Protein AF-A0A6P8HSB7-F1 (afdb_monomer)

Sequence (223 aa):
MDQIILAIIAVIIFIVAWFQLRNPENNQNKERPRGKGKIVKQKATRERQGRNLDLEWQKLQRLGLLELQGGHLLRESRIPRTRDGKITLYHYTTDRGARGIQRDGLIKSSDENTQPQHRKYGSGVYFTSYSPHDLEPDKLALNCFTHRGTVVTSPGIYSRTRYVVEIKFYENEVQKLNILNRDVYIFRGSIHLRHYEGRYRIYKNPKHPYDPRYSFYIDSFGY

Structure (mmCIF, N/CA/C/O backbone):
data_AF-A0A6P8HSB7-F1
#
_entry.id   AF-A0A6P8HSB7-F1
#
loop_
_atom_site.group_PDB
_atom_site.id
_atom_site.type_symbol
_atom_site.label_atom_id
_atom_site.label_alt_id
_atom_site.label_comp_id
_atom_site.label_asym_id
_atom_site.label_entity_id
_atom_site.label_seq_id
_atom_site.pdbx_PDB_ins_code
_atom_site.Cartn_x
_atom_site.Cartn_y
_atom_site.Cartn_z
_atom_site.occupancy
_atom_site.B_iso_or_equiv
_atom_site.auth_seq_id
_atom_site.auth_comp_id
_atom_site.auth_asym_id
_atom_site.auth_atom_id
_atom_site.pdbx_PDB_model_num
ATOM 1 N N . MET A 1 1 ? 45.919 26.622 -6.109 1.00 55.25 1 MET A N 1
ATOM 2 C CA . MET A 1 1 ? 45.675 25.405 -6.916 1.00 55.25 1 MET A CA 1
ATOM 3 C C . MET A 1 1 ? 46.152 24.254 -6.061 1.00 55.25 1 MET A C 1
ATOM 5 O O . MET A 1 1 ? 47.346 24.117 -5.822 1.00 55.25 1 MET A O 1
ATOM 9 N N . ASP A 1 2 ? 45.195 23.598 -5.423 1.00 77.12 2 ASP A N 1
ATOM 10 C CA . ASP A 1 2 ? 45.342 23.245 -4.015 1.00 77.12 2 ASP A CA 1
ATOM 11 C C . ASP A 1 2 ? 45.772 21.795 -3.840 1.00 77.12 2 ASP A C 1
ATOM 13 O O . ASP A 1 2 ? 45.308 20.909 -4.555 1.00 77.12 2 ASP A O 1
ATOM 17 N N . GLN A 1 3 ? 46.626 21.550 -2.845 1.00 84.38 3 GLN A N 1
ATOM 18 C CA . GLN A 1 3 ? 47.123 20.224 -2.443 1.00 84.38 3 GLN A CA 1
ATOM 19 C C . GLN A 1 3 ? 45.996 19.179 -2.282 1.00 84.38 3 GLN A C 1
ATOM 21 O O . GLN A 1 3 ? 46.202 17.984 -2.483 1.00 84.38 3 GLN A O 1
ATOM 26 N N . ILE A 1 4 ? 44.774 19.639 -2.004 1.00 85.06 4 ILE A N 1
ATOM 27 C CA . ILE A 1 4 ? 43.555 18.829 -1.909 1.00 85.06 4 ILE A CA 1
ATOM 28 C C . ILE A 1 4 ? 43.174 18.194 -3.260 1.00 85.06 4 ILE A C 1
ATOM 30 O O . ILE A 1 4 ? 42.791 17.027 -3.303 1.00 85.06 4 ILE A O 1
ATOM 34 N N . ILE A 1 5 ? 43.317 18.915 -4.377 1.00 88.50 5 ILE A N 1
ATOM 35 C CA . ILE A 1 5 ? 42.989 18.402 -5.718 1.00 88.50 5 ILE A CA 1
ATOM 36 C C . ILE A 1 5 ? 43.963 17.283 -6.109 1.00 88.50 5 ILE A C 1
ATOM 38 O O . ILE A 1 5 ? 43.543 16.253 -6.637 1.00 88.50 5 ILE A O 1
ATOM 42 N N . LEU A 1 6 ? 45.250 17.440 -5.785 1.00 89.25 6 LEU A N 1
ATOM 43 C CA . LEU A 1 6 ? 46.269 16.416 -6.038 1.00 89.25 6 LEU A CA 1
ATOM 44 C C . LEU A 1 6 ? 46.015 15.138 -5.224 1.00 89.25 6 LEU A C 1
ATOM 46 O O . LEU A 1 6 ? 46.137 14.039 -5.765 1.00 89.25 6 LEU A O 1
ATOM 50 N N . ALA A 1 7 ? 45.586 15.268 -3.966 1.00 89.31 7 ALA A N 1
ATOM 51 C CA . ALA A 1 7 ? 45.234 14.122 -3.127 1.00 89.31 7 ALA A CA 1
ATOM 52 C C . ALA A 1 7 ? 44.025 13.341 -3.677 1.00 89.31 7 ALA A C 1
ATOM 54 O O . ALA A 1 7 ? 44.045 12.111 -3.714 1.00 89.31 7 ALA A O 1
ATOM 55 N N . ILE A 1 8 ? 42.996 14.040 -4.168 1.00 92.06 8 ILE A N 1
ATOM 56 C CA . ILE A 1 8 ? 41.811 13.404 -4.765 1.00 92.06 8 ILE A CA 1
ATOM 57 C C . ILE A 1 8 ? 42.183 12.645 -6.046 1.00 92.06 8 ILE A C 1
ATOM 59 O O . ILE A 1 8 ? 41.759 11.503 -6.231 1.00 92.06 8 ILE A O 1
ATOM 63 N N . ILE A 1 9 ? 43.011 13.240 -6.910 1.00 93.62 9 ILE A N 1
ATOM 64 C CA . ILE A 1 9 ? 43.470 12.592 -8.148 1.00 93.62 9 ILE A CA 1
ATOM 65 C C . ILE A 1 9 ? 44.270 11.320 -7.830 1.00 93.62 9 ILE A C 1
ATOM 67 O O . ILE A 1 9 ? 44.033 10.282 -8.450 1.00 93.62 9 ILE A O 1
ATOM 71 N N . ALA A 1 10 ? 45.154 11.359 -6.827 1.00 93.19 10 ALA A N 1
ATOM 72 C CA . ALA A 1 10 ? 45.936 10.194 -6.415 1.00 93.19 10 ALA A CA 1
ATOM 73 C C . ALA A 1 10 ? 45.051 9.028 -5.930 1.00 93.19 10 ALA A C 1
ATOM 75 O O . ALA A 1 10 ? 45.286 7.876 -6.301 1.00 93.19 10 ALA A O 1
ATOM 76 N N . VAL A 1 11 ? 43.992 9.318 -5.167 1.00 94.56 11 VAL A N 1
ATOM 77 C CA . VAL A 1 11 ? 43.037 8.301 -4.691 1.00 94.56 11 VAL A CA 1
ATOM 78 C C . VAL A 1 11 ? 42.254 7.680 -5.851 1.00 94.56 11 VAL A C 1
ATOM 80 O O . VAL A 1 11 ? 42.088 6.461 -5.894 1.00 94.56 11 VAL A O 1
ATOM 83 N N . ILE A 1 12 ? 41.815 8.484 -6.825 1.00 94.00 12 ILE A N 1
ATOM 84 C CA . ILE A 1 12 ? 41.091 7.978 -8.002 1.00 94.00 12 ILE A CA 1
ATOM 85 C C . ILE A 1 12 ? 41.987 7.049 -8.832 1.00 94.00 12 ILE A C 1
ATOM 87 O O . ILE A 1 12 ? 41.553 5.958 -9.205 1.00 94.00 12 ILE A O 1
ATOM 91 N N . ILE A 1 13 ? 43.242 7.441 -9.076 1.00 94.31 13 ILE A N 1
ATOM 92 C CA . ILE A 1 13 ? 44.212 6.616 -9.814 1.00 94.31 13 ILE A CA 1
ATOM 93 C C . ILE A 1 13 ? 44.436 5.279 -9.096 1.00 94.31 13 ILE A C 1
ATOM 95 O O . ILE A 1 13 ? 44.415 4.227 -9.739 1.00 94.31 13 ILE A O 1
ATOM 99 N N . PHE A 1 14 ? 44.580 5.300 -7.768 1.00 94.50 14 PHE A N 1
ATOM 100 C CA . PHE A 1 14 ? 44.761 4.086 -6.974 1.00 94.50 14 PHE A CA 1
ATOM 101 C C . PHE A 1 14 ? 43.551 3.142 -7.061 1.00 94.50 14 PHE A C 1
ATOM 103 O O . PHE A 1 14 ? 43.727 1.942 -7.265 1.00 94.50 14 PHE A O 1
ATOM 110 N N . ILE A 1 15 ? 42.323 3.668 -6.978 1.00 90.50 15 ILE A N 1
ATOM 111 C CA . ILE A 1 15 ? 41.092 2.868 -7.096 1.00 90.50 15 ILE A CA 1
ATOM 112 C C . ILE A 1 15 ? 40.994 2.212 -8.479 1.00 90.50 15 ILE A C 1
ATOM 114 O O . ILE A 1 15 ? 40.669 1.027 -8.571 1.00 90.50 15 ILE A O 1
ATOM 118 N N . VAL A 1 16 ? 41.301 2.949 -9.551 1.00 88.81 16 VAL A N 1
ATOM 119 C CA . VAL A 1 16 ? 41.265 2.416 -10.923 1.00 88.81 16 VAL A CA 1
ATOM 120 C C . VAL A 1 16 ? 42.314 1.318 -11.111 1.00 88.81 16 VAL A C 1
ATOM 122 O O . VAL A 1 16 ? 41.986 0.247 -11.625 1.00 88.81 16 VAL A O 1
ATOM 125 N N . ALA A 1 17 ? 43.548 1.539 -10.650 1.00 86.69 17 ALA A N 1
ATOM 126 C CA . ALA A 1 17 ? 44.617 0.543 -10.731 1.00 86.69 17 ALA A CA 1
ATOM 127 C C . ALA A 1 17 ? 44.285 -0.723 -9.923 1.00 86.69 17 ALA A C 1
ATOM 129 O O . ALA A 1 17 ? 44.442 -1.843 -10.413 1.00 86.69 17 ALA A O 1
ATOM 130 N N . TRP A 1 18 ? 43.752 -0.557 -8.710 1.00 89.62 18 TRP A N 1
ATOM 131 C CA . TRP A 1 18 ? 43.318 -1.669 -7.866 1.00 89.62 18 TRP A CA 1
ATOM 132 C C . TRP A 1 18 ? 42.184 -2.478 -8.510 1.00 89.62 18 TRP A C 1
ATOM 134 O O . TRP A 1 18 ? 42.198 -3.709 -8.466 1.00 89.62 18 TRP A O 1
ATOM 144 N N . PHE A 1 19 ? 41.233 -1.810 -9.171 1.00 82.50 19 PHE A N 1
ATOM 145 C CA . PHE A 1 19 ? 40.135 -2.478 -9.871 1.00 82.50 19 PHE A CA 1
ATOM 146 C C . PHE A 1 19 ? 40.617 -3.287 -11.086 1.00 82.50 19 PHE A C 1
ATOM 148 O O . PHE A 1 19 ? 40.107 -4.380 -11.336 1.00 82.50 19 PHE A O 1
ATOM 155 N N . GLN A 1 20 ? 41.624 -2.792 -11.815 1.00 78.31 20 GLN A N 1
ATOM 156 C CA . GLN A 1 20 ? 42.225 -3.514 -12.942 1.00 78.31 20 GLN A CA 1
ATOM 157 C C . GLN A 1 20 ? 43.027 -4.743 -12.493 1.00 78.31 20 GLN A C 1
ATOM 159 O O . GLN A 1 20 ? 42.962 -5.783 -13.144 1.00 78.31 20 GLN A O 1
ATOM 164 N N . LEU A 1 21 ? 43.718 -4.667 -11.351 1.00 80.44 21 LEU A N 1
ATOM 165 C CA . LEU A 1 21 ? 44.463 -5.799 -10.786 1.00 80.44 21 LEU A CA 1
ATOM 166 C C . LEU A 1 21 ? 43.555 -6.925 -10.268 1.00 80.44 21 LEU A C 1
ATOM 168 O O . LEU A 1 21 ? 43.964 -8.084 -10.255 1.00 80.44 21 LEU A O 1
ATOM 172 N N . ARG A 1 22 ? 42.320 -6.613 -9.853 1.00 80.62 22 ARG A N 1
ATOM 173 C CA . ARG A 1 22 ? 41.392 -7.595 -9.263 1.00 80.62 22 ARG A CA 1
ATOM 174 C C . ARG A 1 22 ? 40.551 -8.386 -10.270 1.00 80.62 22 ARG A C 1
ATOM 176 O O . ARG A 1 22 ? 39.902 -9.339 -9.858 1.00 80.62 22 ARG A O 1
ATOM 183 N N . ASN A 1 23 ? 40.562 -8.020 -11.555 1.00 68.88 23 ASN A N 1
ATOM 184 C CA . ASN A 1 23 ? 39.792 -8.690 -12.614 1.00 68.88 23 ASN A CA 1
ATOM 185 C C . ASN A 1 23 ? 40.682 -9.106 -13.809 1.00 68.88 23 ASN A C 1
ATOM 187 O O . ASN A 1 23 ? 40.512 -8.582 -14.913 1.00 68.88 23 ASN A O 1
ATOM 191 N N . PRO A 1 24 ? 41.621 -10.058 -13.636 1.00 58.78 24 PRO A N 1
ATOM 192 C CA . PRO A 1 24 ? 42.507 -10.503 -14.718 1.00 58.78 24 PRO A CA 1
ATOM 193 C C . PRO A 1 24 ? 41.792 -11.299 -15.829 1.00 58.78 24 PRO A C 1
ATOM 195 O O . PRO A 1 24 ? 42.361 -11.507 -16.899 1.00 58.78 24 PRO A O 1
ATOM 198 N N . GLU A 1 25 ? 40.541 -11.721 -15.621 1.00 55.25 25 GLU A N 1
ATOM 199 C CA . GLU A 1 25 ? 39.824 -12.604 -16.555 1.00 55.25 25 GLU A CA 1
ATOM 200 C C . GLU A 1 25 ? 39.325 -11.920 -17.838 1.00 55.25 25 GLU A C 1
ATOM 202 O O . GLU A 1 25 ? 38.900 -12.598 -18.771 1.00 55.25 25 GLU A O 1
ATOM 207 N N . ASN A 1 26 ? 39.420 -10.591 -17.954 1.00 53.28 26 ASN A N 1
ATOM 208 C CA . ASN A 1 26 ? 38.857 -9.873 -19.103 1.00 53.28 26 ASN A CA 1
ATOM 209 C C . ASN A 1 26 ? 39.812 -9.707 -20.302 1.00 53.28 26 ASN A C 1
ATOM 211 O O . ASN A 1 26 ? 39.476 -8.991 -21.242 1.00 53.28 26 ASN A O 1
ATOM 215 N N . ASN A 1 27 ? 40.990 -10.349 -20.293 1.00 53.56 27 ASN A N 1
ATOM 216 C CA . ASN A 1 27 ? 42.010 -10.145 -21.335 1.00 53.56 27 ASN A CA 1
ATOM 217 C C . ASN A 1 27 ? 42.493 -11.415 -22.060 1.00 53.56 27 ASN A C 1
ATOM 219 O O . ASN A 1 27 ? 43.521 -11.394 -22.736 1.00 53.56 27 ASN A O 1
ATOM 223 N N . GLN A 1 28 ? 41.739 -12.515 -21.989 1.00 50.81 28 GLN A N 1
ATOM 224 C CA . GLN A 1 28 ? 41.984 -13.702 -22.816 1.00 50.81 28 GLN A CA 1
ATOM 225 C C . GLN A 1 28 ? 40.763 -14.057 -23.663 1.00 50.81 28 GLN A C 1
ATOM 227 O O . GLN A 1 28 ? 40.015 -14.979 -23.363 1.00 50.81 28 GLN A O 1
ATOM 232 N N . ASN A 1 29 ? 40.578 -13.347 -24.775 1.00 46.31 29 ASN A N 1
ATOM 233 C CA . ASN A 1 29 ? 39.790 -13.893 -25.877 1.00 46.31 29 ASN A CA 1
ATOM 234 C C . ASN A 1 29 ? 40.375 -13.470 -27.230 1.00 46.31 29 ASN A C 1
ATOM 236 O O . ASN A 1 29 ? 39.809 -12.669 -27.971 1.00 46.31 29 ASN A O 1
ATOM 240 N N . LYS A 1 30 ? 41.555 -14.023 -27.537 1.00 50.34 30 LYS A N 1
ATOM 241 C CA . LYS A 1 30 ? 42.063 -14.126 -28.906 1.00 50.34 30 LYS A CA 1
ATOM 242 C C . LYS A 1 30 ? 41.703 -15.501 -29.475 1.00 50.34 30 LYS A C 1
ATOM 244 O O . LYS A 1 30 ? 42.165 -16.529 -28.999 1.00 50.34 30 LYS A O 1
ATOM 249 N N . GLU A 1 31 ? 40.862 -15.441 -30.502 1.00 51.78 31 GLU A N 1
ATOM 250 C CA . GLU A 1 31 ? 40.889 -16.249 -31.725 1.00 51.78 31 GLU A CA 1
ATOM 251 C C . GLU A 1 31 ? 40.869 -17.786 -31.612 1.00 51.78 31 GLU A C 1
ATOM 253 O O . GLU A 1 31 ? 41.886 -18.461 -31.476 1.00 51.78 31 GLU A O 1
ATOM 258 N N . ARG A 1 32 ? 39.690 -18.361 -31.892 1.00 40.88 32 ARG A N 1
ATOM 259 C CA . ARG A 1 32 ? 39.578 -19.636 -32.618 1.00 40.88 32 ARG A CA 1
ATOM 260 C C . ARG A 1 32 ? 38.546 -19.506 -33.743 1.00 40.88 32 ARG A C 1
ATOM 262 O O . ARG A 1 32 ? 37.399 -19.153 -33.465 1.00 40.88 32 ARG A O 1
ATOM 269 N N . PRO A 1 33 ? 38.887 -19.829 -35.002 1.00 59.91 33 PRO A N 1
ATOM 270 C CA . PRO A 1 33 ? 37.904 -19.968 -36.062 1.00 59.91 33 PRO A CA 1
ATOM 271 C C . PRO A 1 33 ? 37.378 -21.408 -36.060 1.00 59.91 33 PRO A C 1
ATOM 273 O O . PRO A 1 33 ? 38.174 -22.340 -36.131 1.00 59.91 33 PRO A O 1
ATOM 276 N N . ARG A 1 34 ? 36.054 -21.612 -35.992 1.00 46.25 34 ARG A N 1
ATOM 277 C CA . ARG A 1 34 ? 35.363 -22.825 -36.488 1.00 46.25 34 ARG A CA 1
ATOM 278 C C . ARG A 1 34 ? 33.837 -22.649 -36.433 1.00 46.25 34 ARG A C 1
ATOM 280 O O . ARG A 1 34 ? 33.286 -22.326 -35.389 1.00 46.25 34 ARG A O 1
ATOM 287 N N . GLY A 1 35 ? 33.164 -22.901 -37.562 1.00 45.03 35 GLY A N 1
ATOM 288 C CA . GLY A 1 35 ? 31.738 -23.265 -37.597 1.00 45.03 35 GLY A CA 1
ATOM 289 C C . GLY A 1 35 ? 30.709 -22.163 -37.889 1.00 45.03 35 GLY A C 1
ATOM 290 O O . GLY A 1 35 ? 29.691 -22.080 -37.206 1.00 45.03 35 GLY A O 1
ATOM 291 N N . LYS A 1 36 ? 30.918 -21.324 -38.913 1.00 52.53 36 LYS A N 1
ATOM 292 C CA . LYS A 1 36 ? 29.878 -20.408 -39.424 1.00 52.53 36 LYS A CA 1
ATOM 293 C C . LYS A 1 36 ? 2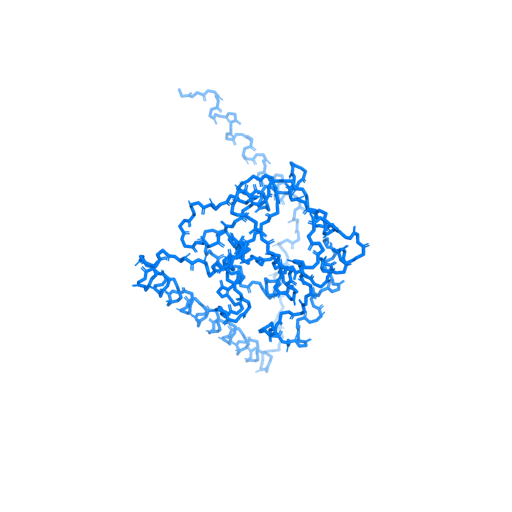8.836 -21.192 -40.233 1.00 52.53 36 LYS A C 1
ATOM 295 O O . LYS A 1 36 ? 29.186 -21.867 -41.191 1.00 52.53 36 LYS A O 1
ATOM 300 N N . GLY A 1 37 ? 27.554 -21.061 -39.887 1.00 52.47 37 GLY A N 1
ATOM 301 C CA . GLY A 1 37 ? 26.480 -21.475 -40.794 1.00 52.47 37 GLY A CA 1
ATOM 302 C C . GLY A 1 37 ? 25.064 -21.350 -40.241 1.00 52.47 37 GLY A C 1
ATOM 303 O O . GLY A 1 37 ? 24.242 -20.657 -40.833 1.00 52.47 37 GLY A O 1
ATOM 304 N N . LYS A 1 38 ? 24.754 -21.994 -39.106 1.00 48.47 38 LYS A N 1
ATOM 305 C CA . LYS A 1 38 ? 23.344 -22.160 -38.680 1.00 48.47 38 LYS A CA 1
ATOM 306 C C . LYS A 1 38 ? 22.967 -21.548 -37.323 1.00 48.47 38 LYS A C 1
ATOM 308 O O . LYS A 1 38 ? 21.831 -21.116 -37.169 1.00 48.47 38 LYS A O 1
ATOM 313 N N . ILE A 1 39 ? 23.901 -21.388 -36.382 1.00 50.00 39 ILE A N 1
ATOM 314 C CA . ILE A 1 39 ? 23.593 -20.886 -35.021 1.00 50.00 39 ILE A CA 1
ATOM 315 C C . ILE A 1 39 ? 23.512 -19.343 -34.961 1.00 50.00 39 ILE A C 1
ATOM 317 O O . ILE A 1 39 ? 22.752 -18.777 -34.176 1.00 50.00 39 ILE A O 1
ATOM 321 N N . VAL A 1 40 ? 24.219 -18.639 -35.852 1.00 51.50 40 VAL A N 1
ATOM 322 C CA . VAL A 1 40 ? 24.259 -17.162 -35.873 1.00 51.50 40 VAL A CA 1
ATOM 323 C C . VAL A 1 40 ? 22.914 -16.550 -36.288 1.00 51.50 40 VAL A C 1
ATOM 325 O O . VAL A 1 40 ? 22.535 -15.503 -35.765 1.00 51.50 40 VAL A O 1
ATOM 328 N N . LYS A 1 41 ? 22.142 -17.219 -37.160 1.00 48.41 41 LYS A N 1
ATOM 329 C CA . LYS A 1 41 ? 20.822 -16.717 -37.573 1.00 48.41 41 LYS A CA 1
ATOM 330 C C . LYS A 1 41 ? 19.819 -16.739 -36.415 1.00 48.41 41 LYS A C 1
ATOM 332 O O . LYS A 1 41 ? 19.176 -15.726 -36.185 1.00 48.41 41 LYS A O 1
ATOM 337 N N . GLN A 1 42 ? 19.744 -17.814 -35.624 1.00 51.69 42 GLN A N 1
ATOM 338 C CA . GLN A 1 42 ? 18.795 -17.886 -34.499 1.00 51.69 42 GLN A CA 1
ATOM 339 C C . GLN A 1 42 ? 19.108 -16.890 -33.372 1.00 51.69 42 GLN A C 1
ATOM 341 O O . GLN A 1 42 ? 18.184 -16.309 -32.800 1.00 51.69 42 GLN A O 1
ATOM 346 N N . LYS A 1 43 ? 20.393 -16.646 -33.072 1.00 49.66 43 LYS A N 1
ATOM 347 C CA . LYS A 1 43 ? 20.786 -15.667 -32.045 1.00 49.66 43 LYS A CA 1
ATOM 348 C C . LYS A 1 43 ? 20.474 -14.229 -32.481 1.00 49.66 43 LYS A C 1
ATOM 350 O O . LYS A 1 43 ? 19.887 -13.477 -31.709 1.00 49.66 43 LYS A O 1
ATOM 355 N N . ALA A 1 44 ? 20.740 -13.889 -33.745 1.00 52.28 44 ALA A N 1
ATOM 356 C CA . ALA A 1 44 ? 20.405 -12.579 -34.306 1.00 52.28 44 ALA A CA 1
ATOM 357 C C . ALA A 1 44 ? 18.885 -12.327 -34.376 1.00 52.28 44 ALA A C 1
ATOM 359 O O . ALA A 1 44 ? 18.438 -11.204 -34.142 1.00 52.28 44 ALA A O 1
ATOM 360 N N . THR A 1 45 ? 18.072 -13.356 -34.655 1.00 50.78 45 THR A N 1
ATOM 361 C CA . THR A 1 45 ? 16.604 -13.231 -34.658 1.00 50.78 45 THR A CA 1
ATOM 362 C C . THR A 1 45 ? 16.045 -13.027 -33.247 1.00 50.78 45 THR A C 1
ATOM 364 O O . THR A 1 45 ? 15.189 -12.162 -33.066 1.00 50.78 45 THR A O 1
ATOM 367 N N . ARG A 1 46 ? 16.573 -13.732 -32.232 1.00 48.34 46 ARG A N 1
ATOM 368 C CA . ARG A 1 46 ? 16.184 -13.530 -30.822 1.00 48.34 46 ARG A CA 1
ATOM 369 C C . ARG A 1 46 ? 16.580 -12.148 -30.294 1.00 48.34 46 ARG A C 1
ATOM 371 O O . ARG A 1 46 ? 15.770 -11.497 -29.644 1.00 48.34 46 ARG A O 1
ATOM 378 N N . GLU A 1 47 ? 17.774 -11.657 -30.627 1.00 49.31 47 GLU A N 1
ATOM 379 C CA . GLU A 1 47 ? 18.213 -10.301 -30.255 1.00 49.31 47 GLU A CA 1
ATOM 380 C C . GLU A 1 47 ? 17.445 -9.194 -30.997 1.00 49.31 47 GLU A C 1
ATOM 382 O O . GLU A 1 47 ? 17.289 -8.091 -30.470 1.00 49.31 47 GLU A O 1
ATOM 387 N N . ARG A 1 48 ? 16.953 -9.450 -32.218 1.00 49.91 48 ARG A N 1
ATOM 388 C CA . ARG A 1 48 ? 16.035 -8.530 -32.914 1.00 49.91 48 ARG A CA 1
ATOM 389 C C . ARG A 1 48 ? 14.645 -8.525 -32.282 1.00 49.91 48 ARG A C 1
ATOM 391 O O . ARG A 1 48 ? 14.077 -7.451 -32.133 1.00 49.91 48 ARG A O 1
ATOM 398 N N . GLN A 1 49 ? 14.117 -9.686 -31.887 1.00 46.22 49 GLN A N 1
ATOM 399 C CA . GLN A 1 49 ? 12.828 -9.778 -31.191 1.00 46.22 49 GLN A CA 1
ATOM 400 C C . GLN A 1 49 ? 12.864 -9.104 -29.814 1.00 46.22 49 GLN A C 1
ATOM 402 O O . GLN A 1 49 ? 11.948 -8.351 -29.502 1.00 46.22 49 GLN A O 1
ATOM 407 N N . GLY A 1 50 ? 13.934 -9.292 -29.031 1.00 47.75 50 GLY A N 1
ATOM 408 C CA . GLY A 1 50 ? 14.106 -8.607 -27.743 1.00 47.75 50 GLY A CA 1
ATOM 409 C C . GLY A 1 50 ? 14.161 -7.083 -27.884 1.00 47.75 50 GLY A C 1
ATOM 410 O O . GLY A 1 50 ? 13.427 -6.375 -27.205 1.00 47.75 50 GLY A O 1
ATOM 411 N N . ARG A 1 51 ? 14.943 -6.574 -28.849 1.00 51.62 51 ARG A N 1
ATOM 412 C CA . ARG A 1 51 ? 15.032 -5.126 -29.118 1.00 51.62 51 ARG A CA 1
ATOM 413 C C . ARG A 1 51 ? 13.720 -4.509 -29.607 1.00 51.62 51 ARG A C 1
ATOM 415 O O . ARG A 1 51 ? 13.457 -3.348 -29.319 1.00 51.62 51 ARG A O 1
ATOM 422 N N . ASN A 1 52 ? 12.911 -5.265 -30.350 1.00 49.38 52 ASN A N 1
ATOM 423 C CA . ASN A 1 52 ? 11.620 -4.781 -30.842 1.00 49.38 52 ASN A CA 1
ATOM 424 C C . ASN A 1 52 ? 10.573 -4.715 -29.715 1.00 49.38 52 ASN A C 1
ATOM 426 O O . ASN A 1 52 ? 9.832 -3.742 -29.624 1.00 49.38 52 ASN A O 1
ATOM 430 N N . LEU A 1 53 ? 10.583 -5.693 -28.801 1.00 49.62 53 LEU A N 1
ATOM 431 C CA . LEU A 1 53 ? 9.758 -5.655 -27.590 1.00 49.62 53 LEU A CA 1
ATOM 432 C C . LEU A 1 53 ? 10.132 -4.463 -26.700 1.00 49.62 53 LEU A C 1
ATOM 434 O O . LEU A 1 53 ? 9.243 -3.745 -26.258 1.00 49.62 53 LEU A O 1
ATOM 438 N N . ASP A 1 54 ? 11.422 -4.191 -26.493 1.00 48.62 54 ASP A N 1
ATOM 439 C CA . ASP A 1 54 ? 11.862 -3.038 -25.693 1.00 48.62 54 ASP A CA 1
ATOM 440 C C . ASP A 1 54 ? 11.416 -1.689 -26.288 1.00 48.62 54 ASP A C 1
ATOM 442 O O . ASP A 1 54 ? 11.034 -0.784 -25.546 1.00 48.62 54 ASP A O 1
ATOM 446 N N . LEU A 1 55 ? 11.420 -1.550 -27.619 1.00 56.00 55 LEU A N 1
ATOM 447 C CA . LEU A 1 55 ? 10.942 -0.347 -28.313 1.00 56.00 55 LEU A CA 1
ATOM 448 C C . LEU A 1 55 ? 9.421 -0.168 -28.198 1.00 56.00 55 LEU A C 1
ATOM 450 O O . LEU A 1 55 ? 8.959 0.946 -27.946 1.00 56.00 55 LEU A O 1
ATOM 454 N N . GLU A 1 56 ? 8.646 -1.246 -28.340 1.00 52.81 56 GLU A N 1
ATOM 455 C CA . GLU A 1 56 ? 7.198 -1.252 -28.082 1.00 52.81 56 GLU A CA 1
ATOM 456 C C . GLU A 1 56 ? 6.896 -0.848 -26.633 1.00 52.81 56 GLU A C 1
ATOM 458 O O . GLU A 1 56 ? 6.074 0.038 -26.395 1.00 52.81 56 GLU A O 1
ATOM 463 N N . TRP A 1 57 ? 7.630 -1.402 -25.664 1.00 47.81 57 TRP A N 1
ATOM 464 C CA . TRP A 1 57 ? 7.485 -1.050 -24.251 1.00 47.81 57 TRP A CA 1
ATOM 465 C C . TRP A 1 57 ? 7.828 0.413 -23.977 1.00 47.81 57 TRP A C 1
ATOM 467 O O . TRP A 1 57 ? 7.069 1.092 -23.293 1.00 47.81 57 TRP A O 1
ATOM 477 N N . GLN A 1 58 ? 8.913 0.948 -24.542 1.00 56.84 58 GLN A N 1
ATOM 478 C CA . GLN A 1 58 ? 9.241 2.374 -24.416 1.00 56.84 58 GLN A CA 1
ATOM 479 C C . GLN A 1 58 ? 8.171 3.276 -25.050 1.00 56.84 58 GLN A C 1
ATOM 481 O O . GLN A 1 58 ? 7.873 4.352 -24.528 1.00 56.84 58 GLN A O 1
ATOM 486 N N . LYS A 1 59 ? 7.555 2.842 -26.154 1.00 61.69 59 LYS A N 1
ATOM 487 C CA . LYS A 1 59 ? 6.472 3.578 -26.816 1.00 61.69 59 LYS A CA 1
ATOM 488 C C . LYS A 1 59 ? 5.190 3.567 -25.977 1.00 61.69 59 LYS A C 1
ATOM 490 O O . LYS A 1 59 ? 4.594 4.626 -25.793 1.00 61.69 59 LYS A O 1
ATOM 495 N N . LEU A 1 60 ? 4.822 2.421 -25.399 1.00 51.97 60 LEU A N 1
ATOM 496 C CA . LEU A 1 60 ? 3.709 2.293 -24.450 1.00 51.97 60 LEU A CA 1
ATOM 497 C C . LEU A 1 60 ? 3.946 3.107 -23.172 1.00 51.97 60 LEU A C 1
ATOM 499 O O . LEU A 1 60 ? 3.020 3.735 -22.673 1.00 51.97 60 LEU A O 1
ATOM 503 N N . GLN A 1 61 ? 5.189 3.192 -22.688 1.00 55.84 61 GLN A N 1
ATOM 504 C CA . GLN A 1 61 ? 5.558 4.068 -21.572 1.00 55.84 61 GLN A CA 1
ATOM 505 C C . GLN A 1 61 ? 5.363 5.541 -21.910 1.00 55.84 61 GLN A C 1
ATOM 507 O O . GLN A 1 61 ? 4.820 6.285 -21.102 1.00 55.84 61 GLN A O 1
ATOM 512 N N . ARG A 1 62 ? 5.780 5.970 -23.106 1.00 54.41 62 ARG A N 1
ATOM 513 C CA . ARG A 1 62 ? 5.620 7.359 -23.554 1.00 54.41 62 ARG A CA 1
ATOM 514 C C . ARG A 1 62 ? 4.147 7.721 -23.740 1.00 54.41 62 ARG A C 1
ATOM 516 O O . ARG A 1 62 ? 3.744 8.811 -23.353 1.00 54.41 62 ARG A O 1
ATOM 523 N N . LEU A 1 63 ? 3.352 6.795 -24.276 1.00 53.50 63 LEU A N 1
ATOM 524 C CA . LEU A 1 63 ? 1.906 6.953 -24.430 1.00 53.50 63 LEU A CA 1
ATOM 525 C C . LEU A 1 63 ? 1.187 6.950 -23.075 1.00 53.50 63 LEU A C 1
ATOM 527 O O . LEU A 1 63 ? 0.378 7.836 -22.835 1.00 53.50 63 LEU A O 1
ATOM 531 N N . GLY A 1 64 ? 1.537 6.045 -22.158 1.00 54.16 64 GLY A N 1
ATOM 532 C CA . GLY A 1 64 ? 0.987 6.013 -20.801 1.00 54.16 64 GLY A CA 1
ATOM 533 C C . GLY A 1 64 ? 1.380 7.236 -19.966 1.00 54.16 64 GLY A C 1
ATOM 534 O O . GLY A 1 64 ? 0.563 7.742 -19.203 1.00 54.16 64 GLY A O 1
ATOM 535 N N . LEU A 1 65 ? 2.597 7.763 -20.142 1.00 46.47 65 LEU A N 1
ATOM 536 C CA . LEU A 1 65 ? 3.054 9.001 -19.503 1.00 46.47 65 LEU A CA 1
ATOM 537 C C . LEU A 1 65 ? 2.282 10.222 -20.028 1.00 46.47 65 LEU A C 1
ATOM 539 O O . LEU A 1 65 ? 1.897 11.076 -19.236 1.00 46.47 65 LEU A O 1
ATOM 543 N N . LEU A 1 66 ? 2.015 10.279 -21.337 1.00 47.97 66 LEU A N 1
ATOM 544 C CA . LEU A 1 66 ? 1.214 11.337 -21.963 1.00 47.97 66 LEU A CA 1
ATOM 545 C C . LEU A 1 66 ? -0.277 11.228 -21.613 1.00 47.97 66 LEU A C 1
ATOM 547 O O . LEU A 1 66 ? -0.922 12.248 -21.404 1.00 47.97 66 LEU A O 1
ATOM 551 N N . GLU A 1 67 ? -0.820 10.018 -21.487 1.00 48.38 67 GLU A N 1
ATOM 552 C CA . GLU A 1 67 ? -2.210 9.783 -21.075 1.00 48.38 67 GLU A CA 1
ATOM 553 C C . GLU A 1 67 ? -2.428 10.161 -19.597 1.00 48.38 67 GLU A C 1
ATOM 555 O O . GLU A 1 67 ? -3.415 10.815 -19.257 1.00 48.38 67 GLU A O 1
ATOM 560 N N . LEU A 1 68 ? -1.455 9.856 -18.727 1.00 49.62 68 LEU A N 1
ATOM 561 C CA . LEU A 1 68 ? -1.440 10.308 -17.330 1.00 49.62 68 LEU A CA 1
ATOM 562 C C . LEU A 1 68 ? -1.277 11.832 -17.202 1.00 49.62 68 LEU A C 1
ATOM 564 O O . LEU A 1 68 ? -1.849 12.426 -16.290 1.00 49.62 68 LEU A O 1
ATOM 568 N N . GLN A 1 69 ? -0.522 12.471 -18.102 1.00 45.25 69 GLN A N 1
ATOM 569 C CA . GLN A 1 69 ? -0.305 13.923 -18.095 1.00 45.25 69 GLN A CA 1
ATOM 570 C C . GLN A 1 69 ? -1.441 14.720 -18.759 1.00 45.25 69 GLN A C 1
ATOM 572 O O . GLN A 1 69 ? -1.692 15.851 -18.353 1.00 45.25 69 GLN A O 1
ATOM 577 N N . GLY A 1 70 ? -2.129 14.156 -19.757 1.00 39.72 70 GLY A N 1
ATOM 578 C CA . GLY A 1 70 ? -3.121 14.865 -20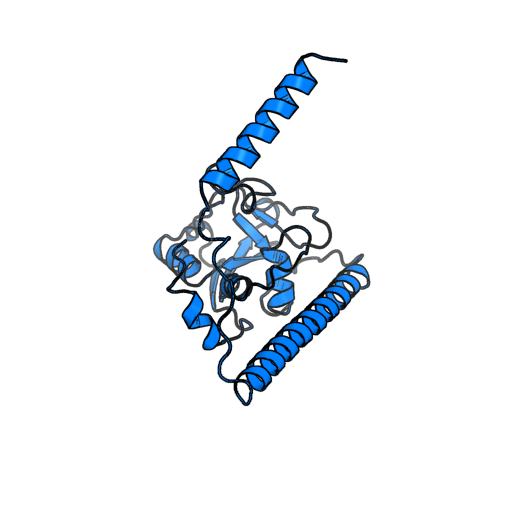.573 1.00 39.72 70 GLY A CA 1
ATOM 579 C C . GLY A 1 70 ? -4.579 14.694 -20.138 1.00 39.72 7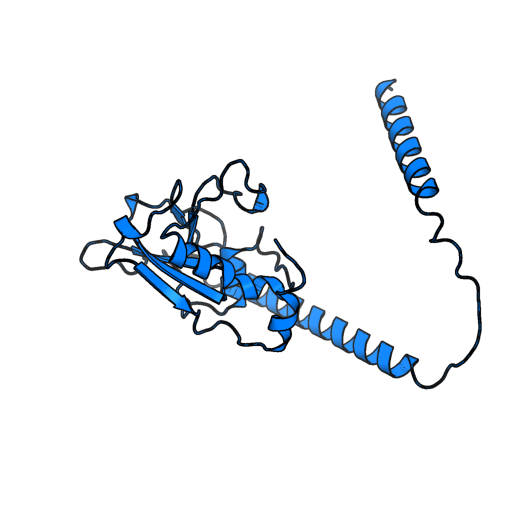0 GLY A C 1
ATOM 580 O O . GLY A 1 70 ? -5.394 15.558 -20.444 1.00 39.72 70 GLY A O 1
ATOM 581 N N . GLY A 1 71 ? -4.925 13.616 -19.421 1.00 42.69 71 GLY A N 1
ATOM 582 C CA . GLY A 1 71 ? -6.322 13.298 -19.078 1.00 42.69 71 GLY A CA 1
ATOM 583 C C . GLY A 1 71 ? -6.701 13.408 -17.597 1.00 42.69 71 GLY A C 1
ATOM 584 O O . GLY A 1 71 ? -7.878 13.299 -17.266 1.00 42.69 71 GLY A O 1
ATOM 585 N N . HIS A 1 72 ? -5.734 13.600 -16.694 1.00 43.12 72 HIS A N 1
ATOM 586 C CA . HIS A 1 72 ? -5.950 13.467 -15.244 1.00 43.12 72 HIS A CA 1
ATOM 587 C C . HIS A 1 72 ? -5.473 14.686 -14.430 1.00 43.12 72 HIS A C 1
ATOM 589 O O . HIS A 1 72 ? -5.211 14.597 -13.228 1.00 43.12 72 HIS A O 1
ATOM 595 N N . LEU A 1 73 ? -5.380 15.852 -15.066 1.00 42.69 73 LEU A N 1
ATOM 596 C CA . LEU A 1 73 ? -5.354 17.127 -14.356 1.00 42.69 73 LEU A CA 1
ATOM 597 C C . LEU A 1 73 ? -6.814 17.528 -14.089 1.00 42.69 73 LEU A C 1
ATOM 599 O O . LEU A 1 73 ? -7.564 17.764 -15.027 1.00 42.69 73 LEU A O 1
ATOM 603 N N . LEU A 1 74 ? -7.194 17.604 -12.806 1.00 42.38 74 LEU A N 1
ATOM 604 C CA . LEU A 1 74 ? -8.476 18.111 -12.267 1.00 42.38 74 LEU A CA 1
ATOM 605 C C . LEU A 1 74 ? -9.654 17.140 -12.076 1.00 42.38 74 LEU A C 1
ATOM 607 O O . LEU A 1 74 ? -10.779 17.592 -11.871 1.00 42.38 74 LEU A O 1
ATOM 611 N N . ARG A 1 75 ? -9.438 15.824 -11.984 1.00 44.62 75 ARG A N 1
ATOM 612 C CA . ARG A 1 75 ? -10.324 15.046 -11.104 1.00 44.62 75 ARG A CA 1
ATOM 613 C C . ARG A 1 75 ? -9.725 15.131 -9.711 1.00 44.62 75 ARG A C 1
ATOM 615 O O . ARG A 1 75 ? -8.813 14.377 -9.385 1.00 44.62 75 ARG A O 1
ATOM 622 N N . GLU A 1 76 ? -10.224 16.059 -8.894 1.00 48.78 76 GLU A N 1
ATOM 623 C CA . GLU A 1 76 ? -10.303 15.801 -7.457 1.00 48.78 76 GLU A CA 1
ATOM 624 C C . GLU A 1 76 ? -10.981 14.435 -7.334 1.00 48.78 76 GLU A C 1
ATOM 626 O O . GLU A 1 76 ? -12.199 14.313 -7.487 1.00 48.78 76 GLU A O 1
ATOM 631 N N . SER A 1 77 ? -10.187 13.374 -7.212 1.00 49.72 77 SER A N 1
ATOM 632 C CA . SER A 1 77 ? -10.688 12.024 -7.047 1.00 49.72 77 SER A CA 1
ATOM 633 C C . SER A 1 77 ? -11.320 11.978 -5.666 1.00 49.72 77 SER A C 1
ATOM 635 O O . SER A 1 77 ? -10.694 11.610 -4.675 1.00 49.72 77 SER A O 1
ATOM 637 N N . ARG A 1 78 ? -12.582 12.413 -5.571 1.00 63.78 78 ARG A N 1
ATOM 638 C CA . ARG A 1 78 ? -13.414 12.123 -4.411 1.00 63.78 78 ARG A CA 1
ATOM 639 C C . ARG A 1 78 ? -13.531 10.614 -4.373 1.00 63.78 78 ARG A C 1
ATOM 641 O O . ARG A 1 78 ? -14.348 10.032 -5.085 1.00 63.78 78 ARG A O 1
ATOM 648 N N . ILE A 1 79 ? -12.666 9.991 -3.580 1.00 76.38 79 ILE A N 1
ATOM 649 C CA . ILE A 1 79 ? -12.797 8.589 -3.225 1.00 76.38 79 ILE A CA 1
ATOM 650 C C . ILE A 1 79 ? -14.237 8.423 -2.746 1.00 76.38 79 ILE A C 1
ATOM 652 O O . ILE A 1 79 ? -14.660 9.194 -1.874 1.00 76.38 79 ILE A O 1
ATOM 656 N N . PRO A 1 80 ? -15.004 7.480 -3.315 1.00 77.38 80 PRO A N 1
ATOM 657 C CA . PRO A 1 80 ? -16.358 7.230 -2.865 1.00 77.38 80 PRO A CA 1
ATOM 658 C C . PRO A 1 80 ? -16.346 6.999 -1.355 1.00 77.38 80 PRO A C 1
ATOM 660 O O . PRO A 1 80 ? -15.709 6.067 -0.858 1.00 77.38 80 PRO A O 1
ATOM 663 N N . ARG A 1 81 ? -17.015 7.891 -0.625 1.00 83.75 81 ARG A N 1
ATOM 664 C CA . ARG A 1 81 ? -17.176 7.762 0.818 1.00 83.75 81 ARG A CA 1
ATOM 665 C C . ARG A 1 81 ? -18.323 6.807 1.085 1.00 83.75 81 ARG A C 1
ATOM 667 O O . ARG A 1 81 ? -19.371 6.868 0.440 1.00 83.75 81 ARG A O 1
ATOM 674 N N . THR A 1 82 ? -18.132 5.928 2.052 1.00 86.00 82 THR A N 1
ATOM 675 C CA . THR A 1 82 ? -19.241 5.163 2.612 1.00 86.00 82 THR A CA 1
ATOM 676 C C . THR A 1 82 ? -20.182 6.098 3.383 1.00 86.00 82 THR A C 1
ATOM 678 O O . THR A 1 82 ? -19.832 7.238 3.697 1.00 86.00 82 THR A O 1
ATOM 681 N N . ARG A 1 83 ? -21.392 5.626 3.713 1.00 85.81 83 ARG A N 1
ATOM 682 C CA . ARG A 1 83 ? -22.379 6.421 4.473 1.00 85.81 83 ARG A CA 1
ATOM 683 C C . ARG A 1 83 ? -21.850 6.900 5.830 1.00 85.81 83 ARG A C 1
ATOM 685 O O . ARG A 1 83 ? -22.252 7.952 6.301 1.00 85.81 83 ARG A O 1
ATOM 692 N N . ASP A 1 84 ? -20.940 6.141 6.425 1.00 88.81 84 ASP A N 1
ATOM 693 C CA . ASP A 1 84 ? -20.261 6.424 7.691 1.00 88.81 84 ASP A CA 1
ATOM 694 C C . ASP A 1 84 ? -18.941 7.203 7.522 1.00 88.81 84 ASP A C 1
ATOM 696 O O . ASP A 1 84 ? -18.133 7.260 8.445 1.00 88.81 84 ASP A O 1
ATOM 700 N N . GLY A 1 85 ? -18.701 7.802 6.349 1.00 90.69 85 GLY A N 1
ATOM 701 C CA . GLY A 1 85 ? -17.572 8.707 6.117 1.00 90.69 85 GLY A CA 1
ATOM 702 C C . GLY A 1 85 ? -16.211 8.026 5.964 1.00 90.69 85 GLY A C 1
ATOM 703 O O . GLY A 1 85 ? -15.185 8.701 6.034 1.00 90.69 85 GLY A O 1
ATOM 704 N N . LYS A 1 86 ? -16.174 6.706 5.744 1.00 94.88 86 LYS A N 1
ATOM 705 C CA . LYS A 1 86 ? -14.929 5.965 5.519 1.00 94.88 86 LYS A CA 1
ATOM 706 C C . LYS A 1 86 ? -14.530 5.993 4.047 1.00 94.88 86 LYS A C 1
ATOM 708 O O . LYS A 1 86 ? -15.374 6.017 3.150 1.00 94.88 86 LYS A O 1
ATOM 713 N N . ILE A 1 87 ? -13.226 5.932 3.810 1.00 96.31 87 ILE A N 1
ATOM 714 C CA . ILE A 1 87 ? -12.612 5.751 2.496 1.00 96.31 87 ILE A CA 1
ATOM 715 C C . ILE A 1 87 ? -12.059 4.334 2.382 1.00 96.31 87 ILE A C 1
ATOM 717 O O . ILE A 1 87 ? -11.532 3.784 3.349 1.00 96.31 87 ILE A O 1
ATOM 721 N N . THR A 1 88 ? -12.183 3.732 1.201 1.00 97.12 88 THR A N 1
ATOM 722 C CA . THR A 1 88 ? -11.611 2.406 0.927 1.00 97.12 88 THR A CA 1
ATOM 723 C C . THR A 1 88 ? -10.257 2.583 0.265 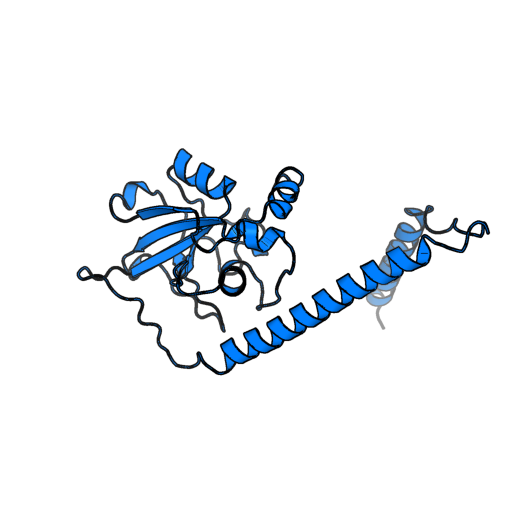1.00 97.12 88 THR A C 1
ATOM 725 O O . THR A 1 88 ? -10.151 3.278 -0.744 1.00 97.12 88 THR A O 1
ATOM 728 N N . LEU A 1 89 ? -9.233 1.965 0.843 1.00 97.50 89 LEU A N 1
ATOM 729 C CA . LEU A 1 89 ? -7.864 2.018 0.355 1.00 97.50 89 LEU A CA 1
ATOM 730 C C . LEU A 1 89 ? -7.286 0.608 0.207 1.00 97.50 89 LEU A C 1
ATOM 732 O O . LEU A 1 89 ? -7.682 -0.327 0.903 1.00 97.50 89 LEU A O 1
ATOM 736 N N . TYR A 1 90 ? -6.317 0.475 -0.693 1.00 97.44 90 TYR A N 1
ATOM 737 C CA . TYR A 1 90 ? -5.753 -0.792 -1.135 1.00 97.44 90 TYR A CA 1
ATOM 738 C C . TYR A 1 90 ? -4.239 -0.805 -0.941 1.00 97.44 90 TYR A C 1
ATOM 740 O O . TYR A 1 90 ? -3.522 0.090 -1.396 1.00 97.44 90 TYR A O 1
ATOM 748 N N . HIS A 1 91 ? -3.750 -1.844 -0.275 1.00 96.62 91 HIS A N 1
ATOM 749 C CA 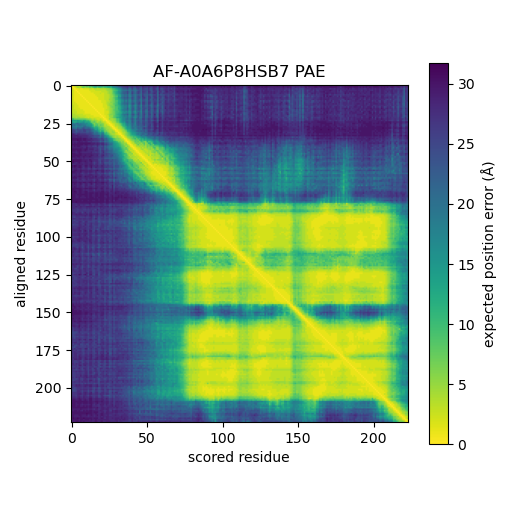. HIS A 1 91 ? -2.337 -2.168 -0.163 1.00 96.62 91 HIS A CA 1
ATOM 750 C C . HIS A 1 91 ? -2.038 -3.390 -1.028 1.00 96.62 91 HIS A C 1
ATOM 752 O O . HIS A 1 91 ? -2.556 -4.482 -0.792 1.00 96.62 91 HIS A O 1
ATOM 758 N N . TYR A 1 92 ? -1.200 -3.201 -2.041 1.00 94.44 92 TYR A N 1
ATOM 759 C CA . TYR A 1 92 ? -0.786 -4.272 -2.939 1.00 94.44 92 TYR A CA 1
ATOM 760 C C . TYR A 1 92 ? 0.468 -4.949 -2.418 1.00 94.44 92 TYR A C 1
ATOM 762 O O . TYR A 1 92 ? 1.398 -4.289 -1.953 1.00 94.44 92 TYR A O 1
ATOM 770 N N . THR A 1 93 ? 0.491 -6.273 -2.507 1.00 92.56 93 THR A N 1
ATOM 771 C CA . THR A 1 93 ? 1.600 -7.065 -1.993 1.00 92.56 93 THR A CA 1
ATOM 772 C C . THR A 1 93 ? 1.829 -8.343 -2.796 1.00 92.56 93 THR A C 1
ATOM 774 O O . THR A 1 93 ? 1.050 -8.733 -3.673 1.00 92.56 93 THR A O 1
ATOM 777 N N . THR A 1 94 ? 2.946 -9.000 -2.500 1.00 91.56 94 THR A N 1
ATOM 778 C CA . THR A 1 94 ? 3.283 -10.315 -3.044 1.00 91.56 94 THR A CA 1
ATOM 779 C C . THR A 1 94 ? 2.482 -11.410 -2.339 1.00 91.56 94 THR A C 1
ATOM 781 O O . THR A 1 94 ? 1.913 -11.219 -1.268 1.00 91.56 94 THR A O 1
ATOM 784 N N . ASP A 1 95 ? 2.506 -12.610 -2.906 1.00 92.06 95 ASP A N 1
ATOM 785 C CA . ASP A 1 95 ? 1.944 -13.818 -2.297 1.00 92.06 95 ASP A CA 1
ATOM 786 C C . ASP A 1 95 ? 2.571 -14.150 -0.920 1.00 92.06 95 ASP A C 1
ATOM 788 O O . ASP A 1 95 ? 1.860 -14.425 0.048 1.00 92.06 95 ASP A O 1
ATOM 792 N N . ARG A 1 96 ? 3.900 -14.008 -0.780 1.00 92.06 96 ARG A N 1
ATOM 793 C CA . ARG A 1 96 ? 4.590 -14.138 0.519 1.00 92.06 96 ARG A CA 1
ATOM 794 C C . ARG A 1 96 ? 4.150 -13.058 1.509 1.00 92.06 96 ARG A C 1
ATOM 796 O O . ARG A 1 96 ? 3.949 -13.365 2.682 1.00 92.06 96 ARG A O 1
ATOM 803 N N . GLY A 1 97 ? 3.994 -11.818 1.043 1.00 93.75 97 GLY A N 1
ATOM 804 C CA . GLY A 1 97 ? 3.519 -10.707 1.865 1.00 93.75 97 GLY A CA 1
ATOM 805 C C . GLY A 1 97 ? 2.106 -10.950 2.391 1.00 93.75 97 GLY A C 1
ATOM 806 O O . GLY A 1 97 ? 1.878 -10.833 3.591 1.00 93.75 97 GLY A O 1
ATOM 807 N N . ALA A 1 98 ? 1.187 -11.385 1.526 1.00 96.25 98 ALA A N 1
ATOM 808 C CA . ALA A 1 98 ? -0.179 -11.720 1.916 1.00 96.25 98 ALA A CA 1
ATOM 809 C C . ALA A 1 98 ? -0.234 -12.851 2.948 1.00 96.25 98 ALA A C 1
ATOM 811 O O . ALA A 1 98 ? -0.904 -12.696 3.965 1.00 96.25 98 ALA A O 1
ATOM 812 N N . ARG A 1 99 ? 0.526 -13.939 2.749 1.00 96.12 99 ARG A N 1
ATOM 813 C CA . ARG A 1 99 ? 0.631 -15.018 3.747 1.00 96.12 99 ARG A CA 1
ATOM 814 C C . ARG A 1 99 ? 1.151 -14.519 5.092 1.00 96.12 99 ARG A C 1
ATOM 816 O O . ARG A 1 99 ? 0.613 -14.899 6.126 1.00 96.12 99 ARG A O 1
ATOM 823 N N . GLY A 1 100 ? 2.187 -13.679 5.084 1.00 96.25 100 GLY A N 1
ATOM 824 C CA . GLY A 1 100 ? 2.731 -13.082 6.305 1.00 96.25 100 GLY A CA 1
ATOM 825 C C . GLY A 1 100 ? 1.691 -12.236 7.037 1.00 96.25 100 GLY A C 1
ATOM 826 O O . GLY A 1 100 ? 1.486 -12.420 8.230 1.00 96.25 100 GLY A O 1
ATOM 827 N N . ILE A 1 101 ? 0.973 -11.381 6.307 1.00 97.50 101 ILE A N 1
ATOM 828 C CA . ILE A 1 101 ? -0.093 -10.536 6.860 1.00 97.50 101 ILE A CA 1
ATOM 829 C C . ILE A 1 101 ? -1.242 -11.385 7.418 1.00 97.50 101 ILE A C 1
ATOM 831 O O . ILE A 1 101 ? -1.732 -11.098 8.506 1.00 97.50 101 ILE A O 1
ATOM 835 N N . GLN A 1 102 ? -1.660 -12.437 6.706 1.00 97.25 102 GLN A N 1
ATOM 836 C CA . GLN A 1 102 ? -2.711 -13.353 7.160 1.00 97.25 102 GLN A CA 1
ATOM 837 C C . GLN A 1 102 ? -2.313 -14.105 8.431 1.00 97.25 102 GLN A C 1
ATOM 839 O O . GLN A 1 102 ? -3.127 -14.232 9.339 1.00 97.25 102 GLN A O 1
ATOM 844 N N . ARG A 1 103 ? -1.067 -14.584 8.504 1.00 97.38 103 ARG A N 1
ATOM 845 C CA . ARG A 1 103 ? -0.541 -15.305 9.668 1.00 97.38 103 ARG A CA 1
ATOM 846 C C . ARG A 1 103 ? -0.369 -14.389 10.879 1.00 97.38 103 ARG A C 1
ATOM 848 O O . ARG A 1 103 ? -0.736 -14.769 11.983 1.00 97.38 103 ARG A O 1
ATOM 855 N N . ASP A 1 104 ? 0.202 -13.204 10.671 1.00 97.50 104 ASP A N 1
ATOM 856 C CA . ASP A 1 104 ? 0.609 -12.308 11.760 1.00 97.50 104 ASP A CA 1
ATOM 857 C C . ASP A 1 104 ? -0.521 -11.341 12.172 1.00 97.50 104 ASP A C 1
ATOM 859 O O . ASP A 1 104 ? -0.425 -10.674 13.202 1.00 97.50 104 ASP A O 1
ATOM 863 N N . GLY A 1 105 ? -1.576 -11.209 11.357 1.00 97.56 105 GLY A N 1
ATOM 864 C CA . GLY A 1 105 ? -2.628 -10.204 11.543 1.00 97.56 105 GLY A CA 1
ATOM 865 C C . GLY A 1 105 ? -2.094 -8.766 11.498 1.00 97.56 105 GLY A C 1
ATOM 866 O O . GLY A 1 105 ? -2.683 -7.866 12.101 1.00 97.56 105 GLY A O 1
ATOM 867 N N . LEU A 1 106 ? -0.953 -8.555 10.834 1.00 97.75 106 LEU A N 1
ATOM 868 C CA . LEU A 1 106 ? -0.150 -7.339 10.914 1.00 97.75 106 LEU A CA 1
ATOM 869 C C . LEU A 1 106 ? 0.388 -6.951 9.537 1.00 97.75 106 LEU A C 1
ATOM 871 O O . LEU A 1 106 ? 1.091 -7.730 8.894 1.00 97.75 106 LEU A O 1
ATOM 875 N N . ILE A 1 107 ? 0.140 -5.709 9.126 1.00 96.75 107 ILE A N 1
ATOM 876 C CA . ILE A 1 107 ? 0.883 -5.078 8.035 1.00 96.75 107 ILE A CA 1
ATOM 877 C C . ILE A 1 107 ? 2.023 -4.284 8.662 1.00 96.75 107 ILE A C 1
ATOM 879 O O . ILE A 1 107 ? 1.805 -3.229 9.263 1.00 96.75 107 ILE A O 1
ATOM 883 N N . LYS A 1 108 ? 3.240 -4.819 8.554 1.00 94.62 108 LYS A N 1
ATOM 884 C CA . LYS A 1 108 ? 4.442 -4.164 9.075 1.00 94.62 108 LYS A CA 1
ATOM 885 C C . LYS A 1 108 ? 4.733 -2.900 8.271 1.00 94.62 108 LYS A C 1
ATOM 887 O O . LYS A 1 108 ? 4.757 -2.931 7.041 1.00 94.62 108 LYS A O 1
ATOM 892 N N . SER A 1 109 ? 4.962 -1.797 8.970 1.00 92.44 109 SER A N 1
ATOM 893 C CA . SER A 1 109 ? 5.423 -0.554 8.360 1.00 92.44 109 SER A CA 1
ATOM 894 C C . SER A 1 109 ? 6.837 -0.694 7.831 1.00 92.44 109 SER A C 1
ATOM 896 O O . SER A 1 109 ? 7.672 -1.337 8.464 1.00 92.44 109 SER A O 1
ATOM 898 N N . SER A 1 110 ? 7.139 0.015 6.747 1.00 84.94 110 SER A N 1
ATOM 899 C CA . SER A 1 110 ? 8.527 0.383 6.483 1.00 84.94 110 SER A CA 1
ATOM 900 C C . SER A 1 110 ? 9.004 1.335 7.584 1.00 84.94 110 SER A C 1
ATOM 902 O O . SER A 1 110 ? 8.297 2.293 7.904 1.00 84.94 110 SER A O 1
ATOM 904 N N . ASP A 1 111 ? 10.177 1.073 8.142 1.00 83.31 111 ASP A N 1
ATOM 905 C CA . ASP A 1 111 ? 10.815 1.785 9.255 1.00 83.31 111 ASP A CA 1
ATOM 906 C C . ASP A 1 111 ? 12.229 2.262 8.875 1.00 83.31 111 ASP A C 1
ATOM 908 O O . ASP A 1 111 ? 12.646 2.137 7.729 1.00 83.31 111 ASP A O 1
ATOM 912 N N . GLU A 1 112 ? 12.990 2.818 9.815 1.00 75.75 112 GLU A N 1
ATOM 913 C CA . GLU A 1 112 ? 14.348 3.327 9.563 1.00 75.75 112 GLU A CA 1
ATOM 914 C C . GLU A 1 112 ? 15.354 2.267 9.088 1.00 75.75 112 GLU A C 1
ATOM 916 O O . GLU A 1 112 ? 16.245 2.596 8.297 1.00 75.75 112 GLU A O 1
ATOM 921 N N . ASN A 1 113 ? 15.137 1.009 9.484 1.00 78.62 113 ASN A N 1
ATOM 922 C CA . ASN A 1 113 ? 15.914 -0.159 9.067 1.00 78.62 113 ASN A CA 1
ATOM 923 C C . ASN A 1 113 ? 15.546 -0.630 7.653 1.00 78.62 113 ASN A C 1
ATOM 925 O O . ASN A 1 113 ? 16.289 -1.374 7.012 1.00 78.62 113 ASN A O 1
ATOM 929 N N . THR A 1 114 ? 14.403 -0.186 7.135 1.00 78.19 114 THR A N 1
ATOM 930 C CA . THR A 1 114 ? 13.985 -0.469 5.769 1.00 78.19 114 THR A CA 1
ATOM 931 C C . THR A 1 114 ? 14.813 0.364 4.785 1.00 78.19 114 THR A C 1
ATOM 933 O O . THR A 1 114 ? 15.030 1.564 4.989 1.00 78.19 114 THR A O 1
ATOM 936 N N . GLN A 1 115 ? 15.249 -0.254 3.674 1.00 71.81 115 GLN A N 1
ATOM 937 C CA . GLN A 1 115 ? 16.039 0.439 2.649 1.00 71.81 115 GLN A CA 1
ATOM 938 C C . GLN A 1 115 ? 15.341 1.744 2.213 1.00 71.81 115 GLN A C 1
ATOM 940 O O . GLN A 1 115 ? 14.130 1.723 1.955 1.00 71.81 115 GLN A O 1
ATOM 945 N N . PRO A 1 116 ? 16.072 2.871 2.083 1.00 73.12 116 PRO A N 1
ATOM 946 C CA . PRO A 1 116 ? 15.489 4.193 1.836 1.00 73.12 116 PRO A CA 1
ATOM 947 C C . PRO A 1 116 ? 14.482 4.247 0.680 1.00 73.12 116 PRO A C 1
ATOM 949 O O . PRO A 1 116 ? 13.476 4.952 0.764 1.00 73.12 116 PRO A O 1
ATOM 952 N N . GLN A 1 117 ? 14.692 3.455 -0.378 1.00 69.00 117 GLN A N 1
ATOM 953 C CA . GLN A 1 117 ? 13.779 3.391 -1.523 1.00 69.00 117 GLN A CA 1
ATOM 954 C C . GLN A 1 117 ? 12.353 2.922 -1.178 1.00 69.00 117 GLN A C 1
ATOM 956 O O . GLN A 1 117 ? 11.416 3.275 -1.891 1.00 69.00 117 GLN A O 1
ATOM 961 N N . HIS A 1 118 ? 12.175 2.152 -0.102 1.00 67.88 118 HIS A N 1
ATOM 962 C CA . HIS A 1 118 ? 10.883 1.613 0.332 1.00 67.88 118 HIS A CA 1
ATOM 963 C C . HIS A 1 118 ? 10.184 2.506 1.365 1.00 67.88 118 HIS A C 1
ATOM 965 O O . HIS A 1 118 ? 8.997 2.330 1.609 1.00 67.88 118 HIS A O 1
ATOM 971 N N . ARG A 1 119 ? 10.894 3.496 1.922 1.00 76.56 119 ARG A N 1
ATOM 972 C CA . ARG A 1 119 ? 10.375 4.488 2.881 1.00 76.56 119 ARG A CA 1
ATOM 973 C C . ARG A 1 119 ? 10.525 5.921 2.383 1.00 76.56 119 ARG A C 1
ATOM 975 O O . ARG A 1 119 ? 10.703 6.852 3.165 1.00 76.56 119 ARG A O 1
ATOM 982 N N . LYS A 1 120 ? 10.486 6.104 1.062 1.00 75.94 120 LYS A N 1
ATOM 983 C CA . LYS A 1 120 ? 10.785 7.382 0.401 1.00 75.94 120 LYS A CA 1
ATOM 984 C C . LYS A 1 120 ? 9.973 8.559 0.953 1.00 75.94 120 LYS A C 1
ATOM 986 O O . LYS A 1 120 ? 10.463 9.682 0.943 1.00 75.94 120 LYS A O 1
ATOM 991 N N . TYR A 1 121 ? 8.753 8.309 1.423 1.00 83.12 121 TYR A N 1
ATOM 992 C CA . TYR A 1 121 ? 7.860 9.337 1.963 1.00 83.12 121 TYR A CA 1
ATOM 993 C C . TYR A 1 121 ? 7.676 9.220 3.486 1.00 83.12 121 TYR A C 1
ATOM 995 O O . TYR A 1 121 ? 6.718 9.741 4.058 1.00 83.12 121 TYR A O 1
ATOM 1003 N N . GLY A 1 122 ? 8.623 8.551 4.146 1.00 86.19 122 GLY A N 1
ATOM 1004 C CA . GLY A 1 122 ? 8.651 8.311 5.580 1.00 86.19 122 GLY A CA 1
ATOM 1005 C C . GLY A 1 122 ? 8.258 6.889 5.972 1.00 86.19 122 GLY A C 1
ATOM 1006 O O . GLY A 1 122 ? 7.937 6.039 5.138 1.00 86.19 122 GLY A O 1
ATOM 1007 N N . SER A 1 123 ? 8.310 6.640 7.276 1.00 89.75 123 SER A N 1
ATOM 1008 C CA . SER A 1 123 ? 7.931 5.359 7.864 1.00 89.75 123 SER A CA 1
ATOM 1009 C C . SER A 1 123 ? 6.409 5.202 7.906 1.00 89.75 123 SER A C 1
ATOM 1011 O O . SER A 1 123 ? 5.696 6.150 8.253 1.00 89.75 123 SER A O 1
ATOM 1013 N N . GLY A 1 124 ? 5.916 4.013 7.560 1.00 93.75 124 GLY A N 1
ATOM 1014 C CA . GLY A 1 124 ? 4.485 3.720 7.493 1.00 93.75 124 GLY A CA 1
ATOM 1015 C C . GLY A 1 124 ? 4.106 2.579 6.551 1.00 93.75 124 GLY A C 1
ATOM 1016 O O . GLY A 1 124 ? 4.964 1.893 5.997 1.00 93.75 124 GLY A O 1
ATOM 1017 N N . VAL A 1 125 ? 2.799 2.382 6.390 1.00 95.38 125 VAL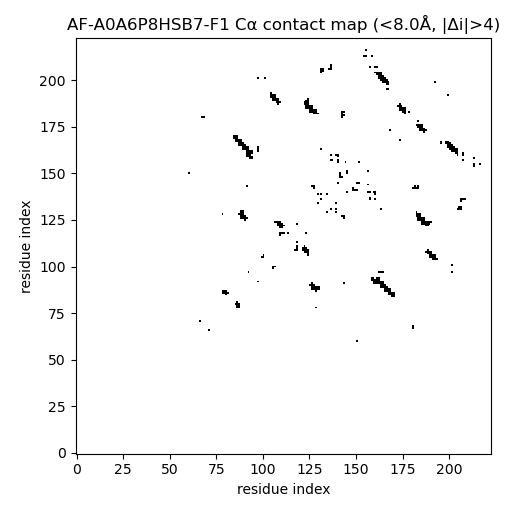 A N 1
ATOM 1018 C CA . VAL A 1 125 ? 2.198 1.470 5.411 1.00 95.38 125 VAL A CA 1
ATOM 1019 C C . VAL A 1 125 ? 1.570 2.296 4.296 1.00 95.38 125 VAL A C 1
ATOM 1021 O O . VAL A 1 125 ? 0.811 3.231 4.547 1.00 95.38 125 VAL A O 1
ATOM 1024 N N . TYR A 1 126 ? 1.898 1.945 3.057 1.00 94.31 126 TYR A N 1
ATOM 1025 C CA . TYR A 1 126 ? 1.473 2.672 1.868 1.00 94.31 126 TYR A CA 1
ATOM 1026 C C . TYR A 1 126 ? 0.232 2.050 1.237 1.00 94.31 126 TYR A C 1
ATOM 1028 O O . TYR A 1 126 ? 0.149 0.829 1.088 1.00 94.31 126 TYR A O 1
ATOM 1036 N N . PHE A 1 127 ? -0.681 2.912 0.804 1.00 96.25 127 PHE A N 1
ATOM 1037 C CA . PHE A 1 127 ? -1.938 2.555 0.164 1.00 96.25 127 PHE A CA 1
ATOM 1038 C C . PHE A 1 127 ? -2.198 3.406 -1.081 1.00 96.25 127 PHE A C 1
ATOM 1040 O O . PHE A 1 127 ? -1.594 4.461 -1.274 1.00 96.25 127 PHE A O 1
ATOM 1047 N N . THR A 1 128 ? -3.153 2.969 -1.892 1.00 95.56 128 THR A N 1
ATOM 1048 C CA . THR A 1 128 ? -3.771 3.742 -2.972 1.00 95.56 128 THR A CA 1
ATOM 1049 C C . THR A 1 128 ? -5.289 3.606 -2.899 1.00 95.56 128 THR A C 1
ATOM 1051 O O . THR A 1 128 ? -5.804 2.643 -2.343 1.00 95.56 128 THR A O 1
ATOM 1054 N N . SER A 1 129 ? -6.011 4.572 -3.443 1.00 95.69 129 SER A N 1
ATOM 1055 C CA . SER A 1 129 ? -7.446 4.518 -3.699 1.00 95.69 129 SER A CA 1
ATOM 1056 C C . SER A 1 129 ? -7.812 3.751 -4.966 1.00 95.69 129 SER A C 1
ATOM 1058 O O . SER A 1 129 ? -8.978 3.405 -5.124 1.00 95.69 129 SER A O 1
ATOM 1060 N N . TYR A 1 130 ? -6.839 3.434 -5.830 1.00 93.94 130 TYR A N 1
ATOM 1061 C CA . TYR A 1 130 ? -7.089 2.636 -7.025 1.00 93.94 130 TYR A CA 1
ATOM 1062 C C . TYR A 1 130 ? -7.355 1.175 -6.669 1.00 93.94 130 TYR A C 1
ATOM 1064 O O . TYR A 1 130 ? -6.465 0.435 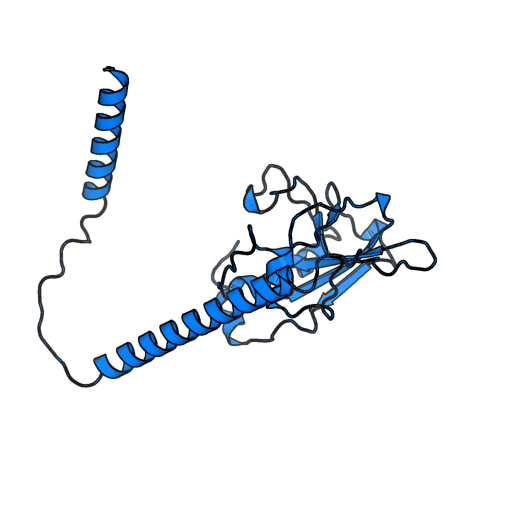-6.225 1.00 93.94 130 TYR A O 1
ATOM 1072 N N . SER A 1 131 ? -8.596 0.763 -6.908 1.00 94.06 131 SER A N 1
ATOM 1073 C CA . SER A 1 131 ? -9.018 -0.623 -6.836 1.00 94.06 131 SER A CA 1
ATOM 1074 C C . SER A 1 131 ? -8.326 -1.456 -7.920 1.00 94.06 131 SER A C 1
ATOM 1076 O O . SER A 1 131 ? -7.870 -0.918 -8.937 1.00 94.06 131 SER A O 1
ATOM 1078 N N . PRO A 1 132 ? -8.300 -2.790 -7.770 1.00 90.44 132 PRO A N 1
ATOM 1079 C CA . PRO A 1 132 ? -7.768 -3.671 -8.805 1.00 90.44 132 PRO A CA 1
ATOM 1080 C C . PRO A 1 132 ? -8.522 -3.579 -10.137 1.00 90.44 132 PRO A C 1
ATOM 1082 O O . PRO A 1 132 ? -8.032 -4.066 -11.150 1.00 90.44 132 PRO A O 1
ATOM 1085 N N . HIS A 1 133 ? -9.722 -2.990 -10.143 1.00 90.62 133 HIS A N 1
ATOM 1086 C CA . HIS A 1 133 ? -10.539 -2.818 -11.337 1.00 90.62 133 HIS A CA 1
ATOM 1087 C C . HIS A 1 133 ? -10.285 -1.486 -12.052 1.00 90.62 133 HIS A C 1
ATOM 1089 O O . HIS A 1 133 ? -10.522 -1.409 -13.258 1.00 90.62 133 HIS A O 1
ATOM 1095 N N . ASP A 1 134 ? -9.752 -0.485 -11.347 1.00 87.88 134 ASP A N 1
ATOM 1096 C CA . ASP A 1 134 ? -9.627 0.888 -11.850 1.00 87.88 134 ASP A CA 1
ATOM 1097 C C . ASP A 1 134 ? -8.490 1.035 -12.864 1.00 87.88 134 ASP A C 1
ATOM 1099 O O . ASP A 1 134 ? -8.600 1.799 -13.821 1.00 87.88 134 ASP A O 1
ATOM 1103 N N . LEU A 1 135 ? -7.391 0.304 -12.655 1.00 85.19 135 LEU A N 1
ATOM 1104 C CA . LEU A 1 135 ? -6.180 0.390 -13.467 1.00 85.19 135 LEU A CA 1
ATOM 1105 C C . LEU A 1 135 ? -5.797 -0.965 -14.058 1.00 85.19 135 LEU A C 1
ATOM 1107 O O . LEU A 1 135 ? -6.174 -2.025 -13.554 1.00 85.19 135 LEU A O 1
ATOM 1111 N N . GLU A 1 136 ? -5.012 -0.913 -15.129 1.00 82.25 136 GLU A N 1
ATOM 1112 C CA . GLU A 1 136 ? -4.290 -2.077 -15.627 1.00 82.25 136 GLU A CA 1
ATOM 1113 C C . GLU A 1 136 ? -3.088 -2.397 -14.717 1.00 82.25 136 GLU A C 1
ATOM 1115 O O . GLU A 1 136 ? -2.561 -1.497 -14.047 1.00 82.25 136 GLU A O 1
ATOM 1120 N N . PRO A 1 137 ? -2.650 -3.670 -14.633 1.00 78.31 137 PRO A N 1
ATOM 1121 C CA . PRO A 1 137 ? -1.616 -4.098 -13.687 1.00 78.31 137 PRO A CA 1
ATOM 1122 C C . PRO A 1 137 ? -0.299 -3.319 -13.777 1.00 78.31 137 PRO A C 1
ATOM 1124 O O . PRO A 1 137 ? 0.370 -3.128 -12.762 1.00 78.31 137 PRO A O 1
ATOM 1127 N N . ASP A 1 138 ? 0.070 -2.861 -14.971 1.00 76.38 138 ASP A N 1
ATOM 1128 C CA . ASP A 1 138 ? 1.257 -2.050 -15.243 1.00 76.38 138 ASP A CA 1
ATOM 1129 C C . ASP A 1 138 ? 1.116 -0.629 -14.674 1.00 76.38 138 ASP A C 1
ATOM 1131 O O . ASP A 1 138 ? 1.982 -0.172 -13.923 1.00 76.38 138 ASP A O 1
ATOM 1135 N N . LYS A 1 139 ? -0.014 0.039 -14.936 1.00 81.31 139 LYS A N 1
ATOM 1136 C CA . LYS A 1 139 ? -0.359 1.360 -14.385 1.00 81.31 139 LYS A CA 1
ATOM 1137 C C . LYS A 1 139 ? -0.459 1.311 -12.859 1.00 81.31 139 LYS A C 1
ATOM 1139 O O . LYS A 1 139 ? 0.013 2.214 -12.165 1.00 81.31 139 LYS A O 1
ATOM 1144 N N . LEU A 1 140 ? -0.999 0.222 -12.320 1.00 84.94 140 LEU A N 1
ATOM 1145 C CA . LEU A 1 140 ? -1.086 -0.005 -10.884 1.00 84.94 140 LEU A CA 1
ATOM 1146 C C . LEU A 1 140 ? 0.297 -0.215 -10.246 1.00 84.94 140 LEU A C 1
ATOM 1148 O O . LEU A 1 140 ? 0.625 0.402 -9.230 1.00 84.94 140 LEU A O 1
ATOM 1152 N N . ALA A 1 141 ? 1.140 -1.045 -10.861 1.00 82.31 141 ALA A N 1
ATOM 1153 C CA . ALA A 1 141 ? 2.511 -1.262 -10.413 1.00 82.31 141 ALA A CA 1
ATOM 1154 C C . ALA A 1 141 ? 3.332 0.039 -10.442 1.00 82.31 141 ALA A C 1
ATOM 1156 O O . ALA A 1 141 ? 4.095 0.312 -9.508 1.00 82.31 141 ALA A O 1
ATOM 1157 N N . LEU A 1 142 ? 3.127 0.872 -11.467 1.00 80.69 142 LEU A N 1
ATOM 1158 C CA . LEU A 1 142 ? 3.710 2.207 -11.568 1.00 80.69 142 LEU A CA 1
ATOM 1159 C C . LEU A 1 142 ? 3.292 3.095 -10.400 1.00 80.69 142 LEU A C 1
ATOM 1161 O O . LEU A 1 142 ? 4.159 3.676 -9.737 1.00 80.69 142 LEU A O 1
ATOM 1165 N N . ASN A 1 143 ? 1.991 3.132 -10.106 1.00 84.25 143 ASN A N 1
ATOM 1166 C CA . ASN A 1 143 ? 1.442 3.908 -9.005 1.00 84.25 143 ASN A CA 1
ATOM 1167 C C . ASN A 1 143 ? 1.969 3.461 -7.634 1.00 84.25 143 ASN A C 1
ATOM 1169 O O . ASN A 1 143 ? 2.180 4.305 -6.764 1.00 84.25 143 ASN A O 1
ATOM 1173 N N . CYS A 1 144 ? 2.205 2.164 -7.421 1.00 82.94 144 CYS A N 1
ATOM 1174 C CA . CYS A 1 144 ? 2.568 1.623 -6.109 1.00 82.94 144 CYS A CA 1
ATOM 1175 C C . CYS A 1 144 ? 4.086 1.513 -5.873 1.00 82.94 144 CYS A C 1
ATOM 1177 O O . CYS A 1 144 ? 4.557 1.861 -4.789 1.00 82.94 144 CYS A O 1
ATOM 1179 N N . PHE A 1 145 ? 4.873 1.077 -6.862 1.00 76.19 145 PHE A N 1
ATOM 1180 C CA . PHE A 1 145 ? 6.229 0.556 -6.617 1.00 76.19 145 PHE A CA 1
ATOM 1181 C C . PHE A 1 145 ? 7.370 1.296 -7.320 1.00 76.19 145 PHE A C 1
ATOM 1183 O O . PHE A 1 145 ? 8.531 1.002 -7.033 1.00 76.19 145 PHE A O 1
ATOM 1190 N N . THR A 1 146 ? 7.095 2.244 -8.220 1.00 67.19 146 THR A N 1
ATOM 1191 C CA . THR A 1 146 ? 8.164 2.897 -8.998 1.00 67.19 146 THR A CA 1
ATOM 1192 C C . THR A 1 146 ? 8.640 4.223 -8.410 1.00 67.19 146 THR A C 1
ATOM 1194 O O . THR A 1 146 ? 7.918 4.953 -7.721 1.00 67.19 146 THR A O 1
ATOM 1197 N N . HIS A 1 147 ? 9.898 4.553 -8.701 1.00 57.06 147 HIS A N 1
ATOM 1198 C CA . HIS A 1 147 ? 10.484 5.855 -8.420 1.00 57.06 147 HIS A CA 1
ATOM 1199 C C . HIS A 1 147 ? 10.358 6.733 -9.672 1.00 57.06 147 HIS A C 1
ATOM 1201 O O . HIS A 1 147 ? 10.848 6.356 -10.727 1.00 57.06 147 HIS A O 1
ATOM 1207 N N . ARG A 1 148 ? 9.723 7.910 -9.554 1.00 49.69 148 ARG A N 1
ATOM 1208 C CA . ARG A 1 148 ? 9.611 8.918 -10.637 1.00 49.69 148 ARG A CA 1
ATOM 1209 C C . ARG A 1 148 ? 8.914 8.437 -11.925 1.00 49.69 148 ARG A C 1
ATOM 1211 O O . ARG A 1 148 ? 9.085 9.060 -12.963 1.00 49.69 148 ARG A O 1
ATOM 1218 N N . GLY A 1 149 ? 8.119 7.368 -11.868 1.00 45.81 149 GLY A N 1
ATOM 1219 C CA . GLY A 1 149 ? 7.433 6.846 -13.054 1.00 45.81 149 GLY A CA 1
ATOM 1220 C C . GLY A 1 149 ? 8.361 6.146 -14.051 1.00 45.81 149 GLY A C 1
ATOM 1221 O O . GLY A 1 149 ? 7.912 5.784 -15.134 1.00 45.81 149 GLY A O 1
ATOM 1222 N N . THR A 1 150 ? 9.634 5.915 -13.704 1.00 49.62 150 THR A N 1
ATOM 1223 C CA . THR A 1 150 ? 10.502 5.060 -14.512 1.00 49.62 150 THR A CA 1
ATOM 1224 C C . THR A 1 150 ? 10.089 3.618 -14.263 1.00 49.62 150 THR A C 1
ATOM 1226 O O . THR A 1 150 ? 10.258 3.083 -13.162 1.00 49.62 150 THR A O 1
ATOM 1229 N N . VAL A 1 151 ? 9.485 3.007 -15.277 1.00 51.81 151 VAL A N 1
ATOM 1230 C CA . VAL A 1 151 ? 9.062 1.611 -15.242 1.00 51.81 151 VAL A CA 1
ATOM 1231 C C . VAL A 1 151 ? 10.286 0.754 -14.975 1.00 51.81 151 VAL A C 1
ATOM 1233 O O . VAL A 1 151 ? 11.215 0.707 -15.779 1.00 51.81 151 VAL A O 1
ATOM 1236 N N . VAL A 1 152 ? 10.287 0.045 -13.851 1.00 53.34 152 VAL A N 1
ATOM 1237 C CA . VAL A 1 152 ? 11.139 -1.131 -13.747 1.00 53.34 152 VAL A CA 1
ATOM 1238 C C . VAL A 1 152 ? 10.440 -2.170 -14.613 1.00 53.34 152 VAL A C 1
ATOM 1240 O O . VAL A 1 152 ? 9.491 -2.803 -14.166 1.00 53.34 152 VAL A O 1
ATOM 1243 N N . THR A 1 153 ? 10.870 -2.324 -15.867 1.00 54.94 153 THR A N 1
ATOM 1244 C CA . THR A 1 153 ? 10.380 -3.362 -16.796 1.00 54.94 153 THR A CA 1
ATOM 1245 C C . THR A 1 153 ? 10.763 -4.773 -16.347 1.00 54.94 153 THR A C 1
ATOM 1247 O O . THR A 1 153 ? 10.645 -5.728 -17.113 1.00 54.94 153 THR A O 1
ATOM 1250 N N . SER A 1 154 ? 11.226 -4.939 -15.103 1.00 59.41 154 SER A N 1
ATOM 1251 C CA . SER A 1 154 ? 11.513 -6.257 -14.585 1.00 59.41 154 SER A CA 1
ATOM 1252 C C . SER A 1 154 ? 10.189 -7.014 -14.449 1.00 59.41 154 SER A C 1
ATOM 1254 O O . SER A 1 154 ? 9.242 -6.520 -13.827 1.00 59.41 154 SER A O 1
ATOM 1256 N N . PRO A 1 155 ? 10.123 -8.244 -14.975 1.00 59.41 155 PRO A N 1
ATOM 1257 C CA . PRO A 1 155 ? 9.045 -9.190 -14.704 1.00 59.41 155 PRO A CA 1
ATOM 1258 C C . PRO A 1 155 ? 8.570 -9.234 -13.245 1.00 59.41 155 PRO A C 1
ATOM 1260 O O . PRO A 1 155 ? 7.400 -9.476 -12.956 1.00 59.41 155 PRO A O 1
ATOM 1263 N N . GLY A 1 156 ? 9.488 -8.973 -12.311 1.00 65.88 156 GLY A N 1
ATOM 1264 C CA . GLY A 1 156 ? 9.237 -8.990 -10.879 1.00 65.88 156 GLY A CA 1
ATOM 1265 C C . GLY A 1 156 ? 8.374 -7.845 -10.349 1.00 65.88 156 GLY A C 1
ATOM 1266 O O . GLY A 1 156 ? 7.941 -7.935 -9.205 1.00 65.88 156 GLY A O 1
ATOM 1267 N N . ILE A 1 157 ? 8.092 -6.775 -11.104 1.00 71.12 157 ILE A N 1
ATOM 1268 C CA . ILE A 1 157 ? 7.242 -5.701 -10.565 1.00 71.12 157 ILE A CA 1
ATOM 1269 C C . ILE A 1 157 ? 5.769 -6.118 -10.487 1.00 71.12 157 ILE A C 1
ATOM 1271 O O . ILE A 1 157 ? 5.097 -5.802 -9.506 1.00 71.12 157 ILE A O 1
ATOM 1275 N N . TYR A 1 158 ? 5.295 -6.916 -11.448 1.00 73.38 158 TYR A N 1
ATOM 1276 C CA . TYR A 1 158 ? 3.934 -7.457 -11.444 1.00 73.38 158 TYR A CA 1
ATOM 1277 C C . TYR A 1 158 ? 3.714 -8.424 -10.283 1.00 73.38 158 TYR A C 1
ATOM 1279 O O . TYR A 1 158 ? 2.663 -8.407 -9.652 1.00 73.38 158 TYR A O 1
ATOM 1287 N N . SER A 1 159 ? 4.732 -9.206 -9.905 1.00 77.56 159 SER A N 1
ATOM 1288 C CA . SER A 1 159 ? 4.599 -10.144 -8.784 1.00 77.56 159 SER A CA 1
ATOM 1289 C C . SER A 1 159 ? 4.298 -9.452 -7.445 1.00 77.56 159 SER A C 1
ATOM 1291 O O . SER A 1 159 ? 3.775 -10.095 -6.531 1.00 77.56 159 SER A O 1
ATOM 1293 N N . ARG A 1 160 ? 4.557 -8.139 -7.344 1.00 82.88 160 ARG A N 1
ATOM 1294 C CA . ARG A 1 160 ? 4.259 -7.298 -6.175 1.00 82.88 160 ARG A CA 1
ATOM 1295 C C . ARG A 1 160 ? 2.808 -6.825 -6.092 1.00 82.88 160 ARG A C 1
ATOM 1297 O O . ARG A 1 160 ? 2.433 -6.289 -5.057 1.00 82.88 160 ARG A O 1
ATOM 1304 N N . THR A 1 161 ? 1.992 -7.040 -7.125 1.00 88.81 161 THR A N 1
ATOM 1305 C CA . THR A 1 161 ? 0.553 -6.713 -7.127 1.00 88.81 161 THR A CA 1
ATOM 1306 C C . THR A 1 161 ? -0.343 -7.952 -7.064 1.00 88.81 161 THR A C 1
ATOM 1308 O O . THR A 1 161 ? -1.541 -7.846 -7.314 1.00 88.81 161 THR A O 1
ATOM 1311 N N . ARG A 1 162 ? 0.200 -9.135 -6.735 1.00 89.56 162 ARG A N 1
ATOM 1312 C CA . ARG A 1 162 ? -0.536 -10.419 -6.728 1.00 89.56 162 ARG A CA 1
ATOM 1313 C C . ARG A 1 162 ? -1.690 -10.470 -5.740 1.00 89.56 162 ARG A C 1
ATOM 1315 O O . ARG A 1 162 ? -2.694 -11.123 -6.014 1.00 89.56 162 ARG A O 1
ATOM 1322 N N . TYR A 1 163 ? -1.532 -9.824 -4.597 1.00 94.69 163 TYR A N 1
ATOM 1323 C CA . TYR A 1 163 ? -2.533 -9.786 -3.547 1.00 94.69 163 TYR A CA 1
ATOM 1324 C C . TYR A 1 163 ? -2.872 -8.354 -3.181 1.00 94.69 163 TYR A C 1
ATOM 1326 O O . TYR A 1 163 ? -2.061 -7.437 -3.332 1.00 94.69 163 TYR A O 1
ATOM 1334 N N . VAL A 1 164 ? -4.089 -8.201 -2.682 1.00 96.62 164 VAL A N 1
ATOM 1335 C CA . VAL A 1 164 ? -4.686 -6.932 -2.299 1.00 96.62 164 VAL A CA 1
ATOM 1336 C C . VAL A 1 164 ? -5.132 -7.055 -0.857 1.00 96.62 164 VAL A C 1
ATOM 1338 O O . VAL A 1 164 ? -5.820 -8.012 -0.494 1.00 96.62 164 VAL A O 1
ATOM 1341 N N . VAL A 1 165 ? -4.737 -6.083 -0.046 1.00 97.94 165 VAL A N 1
ATOM 1342 C CA . VAL A 1 165 ? -5.305 -5.845 1.275 1.00 97.94 165 VAL A CA 1
ATOM 1343 C C . VAL A 1 165 ? -6.139 -4.576 1.183 1.00 97.94 165 VAL A C 1
ATOM 1345 O O . VAL A 1 165 ? -5.608 -3.473 1.083 1.00 97.94 165 VAL A O 1
ATOM 1348 N N . GLU A 1 166 ? -7.450 -4.751 1.152 1.00 97.94 166 GLU A N 1
ATOM 1349 C CA . GLU A 1 166 ? -8.438 -3.677 1.146 1.00 97.94 166 GLU A CA 1
ATOM 1350 C C . GLU A 1 166 ? -8.795 -3.330 2.589 1.00 97.94 166 GLU A C 1
ATOM 1352 O O . GLU A 1 166 ? -9.099 -4.232 3.370 1.00 97.94 166 GLU A O 1
ATOM 1357 N N . ILE A 1 167 ? -8.762 -2.047 2.951 1.00 98.00 167 ILE A N 1
ATOM 1358 C CA . ILE A 1 167 ? -9.108 -1.562 4.292 1.00 98.00 167 ILE A CA 1
ATOM 1359 C C . ILE A 1 167 ? -9.948 -0.290 4.175 1.00 98.00 167 ILE A C 1
ATOM 1361 O O . ILE A 1 167 ? -9.641 0.605 3.385 1.00 98.00 167 ILE A O 1
ATOM 1365 N N . LYS A 1 168 ? -11.002 -0.191 4.991 1.00 97.81 168 LYS A N 1
ATOM 1366 C CA . LYS A 1 168 ? -11.805 1.028 5.142 1.00 97.81 168 LYS A CA 1
ATOM 1367 C C . LYS A 1 168 ? -11.300 1.866 6.314 1.00 97.81 168 LYS A C 1
ATOM 1369 O O . LYS A 1 168 ? -11.440 1.444 7.466 1.00 97.81 168 LYS A O 1
ATOM 1374 N N . PHE A 1 169 ? -10.800 3.062 6.030 1.00 97.25 169 PHE A N 1
ATOM 1375 C CA . PHE A 1 169 ? -10.274 4.020 7.007 1.00 97.25 169 PHE A CA 1
ATOM 1376 C C . PHE A 1 169 ? -11.215 5.208 7.197 1.00 97.25 169 PHE A C 1
ATOM 1378 O O . PHE A 1 169 ? -11.895 5.613 6.257 1.00 97.25 169 PHE A O 1
ATOM 1385 N N . TYR A 1 170 ? -11.211 5.815 8.379 1.00 95.88 170 TYR A N 1
ATOM 1386 C CA . TYR A 1 170 ? -11.564 7.224 8.508 1.00 95.88 170 TYR A CA 1
ATOM 1387 C C . TYR A 1 170 ? -10.453 8.082 7.892 1.00 95.88 170 TYR A C 1
ATOM 1389 O O . TYR A 1 170 ? -9.275 7.731 7.936 1.00 95.88 170 TYR A O 1
ATOM 1397 N N . GLU A 1 171 ? -10.821 9.219 7.306 1.00 91.44 171 GLU A N 1
ATOM 1398 C CA . GLU A 1 171 ? -9.889 10.062 6.544 1.00 91.44 171 GLU A CA 1
ATOM 1399 C C . GLU A 1 171 ? -8.722 10.595 7.394 1.00 91.44 171 GLU A C 1
ATOM 1401 O O . GLU A 1 171 ? -7.622 10.765 6.885 1.00 91.44 171 GLU A O 1
ATOM 1406 N N . ASN A 1 172 ? -8.925 10.778 8.700 1.00 94.94 172 ASN A N 1
ATOM 1407 C CA . ASN A 1 172 ? -7.890 11.213 9.638 1.00 94.94 172 ASN A CA 1
ATOM 1408 C C . ASN A 1 172 ? -6.904 10.105 10.063 1.00 94.94 172 ASN A C 1
ATOM 1410 O O . ASN A 1 172 ? -5.893 10.417 10.688 1.00 94.94 172 ASN A O 1
ATOM 1414 N N . GLU A 1 173 ? -7.167 8.830 9.750 1.00 96.44 173 GLU A N 1
ATOM 1415 C CA . GLU A 1 173 ? -6.247 7.719 10.056 1.00 96.44 173 GLU A CA 1
ATOM 1416 C C . GLU A 1 173 ? -5.066 7.654 9.073 1.00 96.44 173 GLU A C 1
ATOM 1418 O O . GLU A 1 173 ? -4.048 7.016 9.346 1.00 96.44 173 GLU A O 1
ATOM 1423 N N . VAL A 1 174 ? -5.197 8.293 7.909 1.00 96.75 174 VAL A N 1
ATOM 1424 C CA . VAL A 1 174 ? -4.243 8.196 6.804 1.00 96.75 174 VAL A CA 1
ATOM 1425 C C . VAL A 1 174 ? -3.928 9.570 6.235 1.00 96.75 174 VAL A C 1
ATOM 1427 O O . VAL A 1 174 ? -4.779 10.441 6.121 1.00 96.75 174 VAL A O 1
ATOM 1430 N N . GLN A 1 175 ? -2.684 9.764 5.815 1.00 95.75 175 GLN A N 1
ATOM 1431 C CA . GLN A 1 175 ? -2.250 10.999 5.177 1.00 95.75 175 GLN A CA 1
ATOM 1432 C C . GLN A 1 175 ? -2.185 10.801 3.663 1.00 95.75 175 GLN A C 1
ATOM 1434 O O . GLN A 1 175 ? -1.430 9.959 3.171 1.00 95.75 175 GLN A O 1
ATOM 1439 N N . LYS A 1 176 ? -2.929 11.611 2.905 1.00 94.25 176 LYS A N 1
ATOM 1440 C CA . LYS A 1 176 ? -2.736 11.726 1.456 1.00 94.25 176 LYS A CA 1
ATOM 1441 C C . LYS A 1 176 ? -1.414 12.434 1.170 1.00 94.25 176 LYS A C 1
ATOM 1443 O O . LYS A 1 176 ? -1.154 13.513 1.696 1.00 94.25 176 LYS A O 1
ATOM 1448 N N . LEU A 1 177 ? -0.572 11.826 0.339 1.00 91.00 177 LEU A N 1
ATOM 1449 C CA . LEU A 1 177 ? 0.679 12.428 -0.106 1.00 91.00 177 LEU A CA 1
ATOM 1450 C C . LEU A 1 177 ? 0.466 13.208 -1.408 1.00 91.00 177 LEU A C 1
ATOM 1452 O O . LEU A 1 177 ? -0.019 12.656 -2.395 1.00 91.00 177 LEU A O 1
ATOM 1456 N N . ASN A 1 178 ? 0.893 14.472 -1.424 1.00 88.69 178 ASN A N 1
ATOM 1457 C CA . ASN A 1 178 ? 0.850 15.342 -2.603 1.00 88.69 178 ASN A CA 1
ATOM 1458 C C . ASN A 1 178 ? 2.034 15.037 -3.531 1.00 88.69 178 ASN A C 1
ATOM 1460 O O . ASN A 1 178 ? 3.038 15.748 -3.547 1.00 88.69 178 ASN A O 1
ATOM 1464 N N . ILE A 1 179 ? 1.940 13.927 -4.265 1.00 83.94 179 ILE A N 1
ATOM 1465 C CA . ILE A 1 179 ? 2.973 13.469 -5.198 1.00 83.94 179 ILE A CA 1
ATOM 1466 C C . ILE A 1 179 ? 2.426 13.563 -6.616 1.00 83.94 179 ILE A C 1
ATOM 1468 O O . ILE A 1 179 ? 1.384 12.990 -6.930 1.00 83.94 179 ILE A O 1
ATOM 1472 N N . LEU A 1 180 ? 3.166 14.242 -7.491 1.00 80.31 180 LEU A N 1
ATOM 1473 C CA . LEU A 1 180 ? 2.805 14.345 -8.899 1.00 80.31 180 LEU A CA 1
ATOM 1474 C C . LEU A 1 180 ? 2.670 12.944 -9.525 1.00 80.31 180 LEU A C 1
ATOM 1476 O O . LEU A 1 180 ? 3.572 12.111 -9.393 1.00 80.31 180 LEU A O 1
ATOM 1480 N N . ASN A 1 181 ? 1.555 12.711 -10.220 1.00 80.75 181 ASN A N 1
ATOM 1481 C CA . ASN A 1 181 ? 1.244 11.483 -10.963 1.00 80.75 181 ASN A CA 1
ATOM 1482 C C . ASN A 1 181 ? 1.155 10.204 -10.117 1.00 80.75 181 ASN A C 1
ATOM 1484 O O . ASN A 1 181 ? 1.303 9.107 -10.659 1.00 80.75 181 ASN A O 1
ATOM 1488 N N . ARG A 1 182 ? 0.942 10.309 -8.798 1.00 85.38 182 ARG A N 1
ATOM 1489 C CA . ARG A 1 182 ? 0.706 9.133 -7.957 1.00 85.38 182 ARG A CA 1
ATOM 1490 C C . ARG A 1 182 ? -0.418 9.350 -6.963 1.00 85.38 182 ARG A C 1
ATOM 1492 O O . ARG A 1 182 ? -0.517 10.371 -6.292 1.00 85.38 182 ARG A O 1
ATOM 1499 N N . ASP A 1 183 ? -1.202 8.304 -6.802 1.00 91.62 183 ASP A N 1
ATOM 1500 C CA . ASP A 1 183 ? -2.234 8.194 -5.803 1.00 91.62 183 ASP A CA 1
ATOM 1501 C C . ASP A 1 183 ? -1.702 7.387 -4.613 1.00 91.62 183 ASP A C 1
ATOM 1503 O O . ASP A 1 183 ? -1.777 6.158 -4.592 1.00 91.62 183 ASP A O 1
ATOM 1507 N N . VAL A 1 184 ? -1.112 8.090 -3.637 1.00 92.25 184 VAL A N 1
ATOM 1508 C CA . VAL A 1 184 ? -0.497 7.451 -2.462 1.00 92.25 184 VAL A CA 1
ATOM 1509 C C . VAL A 1 184 ? -1.059 8.011 -1.163 1.00 92.25 184 VAL A C 1
ATOM 1511 O O . VAL A 1 184 ? -1.070 9.222 -0.948 1.00 92.25 184 VAL A O 1
ATOM 1514 N N . TYR A 1 185 ? -1.479 7.110 -0.286 1.00 95.56 185 TYR A N 1
ATOM 1515 C CA . TYR A 1 185 ? -1.833 7.370 1.103 1.00 95.56 185 TYR A CA 1
ATOM 1516 C C . TYR A 1 185 ? -0.823 6.663 2.006 1.00 95.56 185 TYR A C 1
ATOM 1518 O O . TYR A 1 185 ? -0.319 5.594 1.655 1.00 95.56 185 TYR A O 1
ATOM 1526 N N . ILE A 1 186 ? -0.521 7.245 3.162 1.00 95.69 186 ILE A N 1
ATOM 1527 C CA . ILE A 1 186 ? 0.347 6.635 4.170 1.00 95.69 186 ILE A CA 1
ATOM 1528 C C . ILE A 1 186 ? -0.376 6.552 5.513 1.00 95.69 186 ILE A C 1
ATOM 1530 O O . ILE A 1 186 ? -0.905 7.544 6.010 1.00 95.69 186 ILE A O 1
ATOM 1534 N N . PHE A 1 187 ? -0.364 5.365 6.108 1.00 96.88 187 PHE A N 1
ATOM 1535 C CA . PHE A 1 187 ? -0.678 5.156 7.516 1.00 96.88 187 PHE A CA 1
ATOM 1536 C C . PHE A 1 187 ? 0.632 5.164 8.307 1.00 96.88 187 PHE A C 1
ATOM 1538 O O . PHE A 1 187 ? 1.576 4.459 7.940 1.00 96.88 187 PHE A O 1
ATOM 1545 N N . ARG A 1 188 ? 0.731 5.963 9.372 1.00 94.88 188 ARG A N 1
ATOM 1546 C CA . ARG A 1 188 ? 1.959 6.061 10.177 1.00 94.88 188 ARG A CA 1
ATOM 1547 C C . ARG A 1 188 ? 2.037 4.892 11.159 1.00 94.88 188 ARG A C 1
ATOM 1549 O O . ARG A 1 188 ? 1.155 4.717 11.988 1.00 94.88 188 ARG A O 1
ATOM 1556 N N . GLY A 1 189 ? 3.122 4.123 11.084 1.00 94.62 189 GLY A N 1
ATOM 1557 C CA . GLY A 1 189 ? 3.311 2.915 11.892 1.00 94.62 189 GLY A CA 1
ATOM 1558 C C . GLY A 1 189 ? 2.704 1.659 11.262 1.00 94.62 189 GLY A C 1
ATOM 1559 O O . GLY A 1 189 ? 2.253 1.673 10.116 1.00 94.62 189 GLY A O 1
ATOM 1560 N N . SER A 1 190 ? 2.779 0.547 11.992 1.00 96.50 190 SER A N 1
ATOM 1561 C CA . SER A 1 190 ? 2.261 -0.754 11.550 1.00 96.50 190 SER A CA 1
ATOM 1562 C C . SER A 1 190 ? 0.760 -0.879 11.823 1.00 96.50 190 SER A C 1
ATOM 1564 O O . SER A 1 190 ? 0.243 -0.284 12.766 1.00 96.50 190 SER A O 1
ATOM 1566 N N . ILE A 1 191 ? 0.062 -1.687 11.024 1.00 97.75 191 ILE A N 1
ATOM 1567 C CA . ILE A 1 191 ? -1.391 -1.875 11.133 1.00 97.75 191 ILE A CA 1
ATOM 1568 C C . ILE A 1 191 ? -1.703 -3.260 11.677 1.00 97.75 191 ILE A C 1
ATOM 1570 O O . ILE A 1 191 ? -1.465 -4.263 11.006 1.00 97.75 191 ILE A O 1
ATOM 1574 N N . HIS A 1 192 ? -2.321 -3.309 12.853 1.00 98.06 192 HIS A N 1
ATOM 1575 C CA . HIS A 1 192 ? -2.917 -4.531 13.383 1.00 98.06 192 HIS A CA 1
ATOM 1576 C C . HIS A 1 192 ? -4.337 -4.700 12.832 1.00 98.06 192 HIS A C 1
ATOM 1578 O O . HIS A 1 192 ? -5.235 -3.922 13.157 1.00 98.06 192 HIS A O 1
ATOM 1584 N N . LEU A 1 193 ? -4.558 -5.742 12.029 1.00 97.38 193 LEU A N 1
ATOM 1585 C CA . LEU A 1 193 ? -5.820 -5.971 11.317 1.00 97.38 193 LEU A CA 1
ATOM 1586 C C . LEU A 1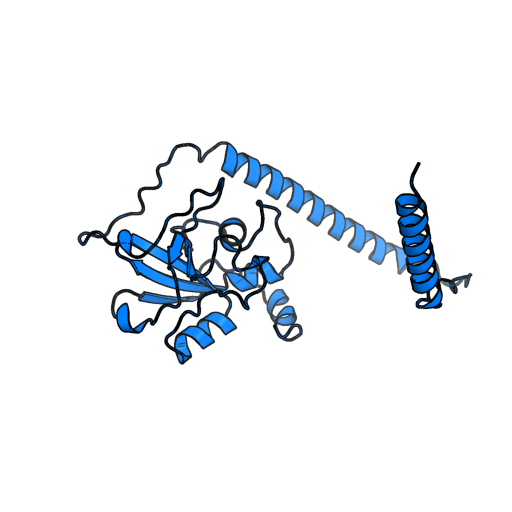 193 ? -7.013 -6.219 12.247 1.00 97.38 193 LEU A C 1
ATOM 1588 O O . LEU A 1 193 ? -8.145 -5.920 11.874 1.00 97.38 193 LEU A O 1
ATOM 1592 N N . ARG A 1 194 ? -6.772 -6.670 13.484 1.00 97.12 194 ARG A N 1
ATOM 1593 C CA . ARG A 1 194 ? -7.815 -6.809 14.515 1.00 97.12 194 ARG A CA 1
ATOM 1594 C C . ARG A 1 194 ? -8.543 -5.490 14.828 1.00 97.12 194 ARG A C 1
ATOM 1596 O O . ARG A 1 194 ? -9.708 -5.517 15.186 1.00 97.12 194 ARG A O 1
ATOM 1603 N N . HIS A 1 195 ? -7.900 -4.329 14.652 1.00 97.31 195 HIS A N 1
ATOM 1604 C CA . HIS A 1 195 ? -8.549 -3.018 14.856 1.00 97.31 195 HIS A CA 1
ATOM 1605 C C . HIS A 1 195 ? -9.456 -2.607 13.675 1.00 97.31 195 HIS A C 1
ATOM 1607 O O . HIS A 1 195 ? -10.165 -1.599 13.725 1.00 97.31 195 HIS A O 1
ATOM 1613 N N . TYR A 1 196 ? -9.435 -3.392 12.596 1.00 96.69 196 TYR A N 1
ATOM 1614 C CA . TYR A 1 196 ? -10.202 -3.179 11.374 1.00 96.69 196 TYR A CA 1
ATOM 1615 C C . TYR A 1 196 ? -11.160 -4.342 11.100 1.00 96.69 196 TYR A C 1
ATOM 1617 O O . TYR A 1 196 ? -11.601 -4.502 9.965 1.00 96.69 196 TYR A O 1
ATOM 1625 N N . GLU A 1 197 ? -11.496 -5.158 12.102 1.00 95.06 197 GLU A N 1
ATOM 1626 C CA . GLU A 1 197 ? -12.435 -6.273 11.948 1.00 95.06 197 GLU A CA 1
ATOM 1627 C C . GLU A 1 197 ? -13.761 -5.815 11.305 1.00 95.06 197 GLU A C 1
ATOM 1629 O O . GLU A 1 197 ? -14.273 -4.729 11.580 1.00 95.06 197 GLU A O 1
ATOM 1634 N N . GLY A 1 198 ? -14.256 -6.589 10.332 1.00 95.62 198 GLY A N 1
ATOM 1635 C CA . GLY A 1 198 ? -15.406 -6.214 9.493 1.00 95.62 198 GLY A CA 1
ATOM 1636 C C . GLY A 1 198 ? -15.149 -5.086 8.476 1.00 95.62 198 GLY A C 1
ATOM 1637 O O . GLY A 1 198 ? -16.032 -4.753 7.684 1.00 95.62 198 GLY A O 1
ATOM 1638 N N . ARG A 1 199 ? -13.947 -4.496 8.459 1.00 95.94 199 ARG A N 1
ATOM 1639 C CA . ARG A 1 199 ? -13.545 -3.372 7.591 1.00 95.94 199 ARG A CA 1
ATOM 1640 C C . ARG A 1 199 ? -12.316 -3.653 6.727 1.00 95.94 199 ARG A C 1
ATOM 1642 O O . ARG A 1 199 ? -11.859 -2.730 6.053 1.00 95.94 199 ARG A O 1
ATOM 1649 N N . TYR A 1 200 ? -11.795 -4.879 6.718 1.00 97.75 200 TYR A N 1
ATOM 1650 C CA . TYR A 1 200 ? -10.712 -5.277 5.820 1.00 97.75 200 TYR A CA 1
ATOM 1651 C C . TYR A 1 200 ? -11.012 -6.574 5.071 1.00 97.75 200 TYR A C 1
ATOM 1653 O O . TYR A 1 200 ? -11.806 -7.403 5.520 1.00 97.75 200 TYR A O 1
ATOM 1661 N N . ARG A 1 201 ? -10.351 -6.757 3.925 1.00 98.00 201 ARG A N 1
ATOM 1662 C CA . ARG A 1 201 ? -10.366 -7.996 3.138 1.00 98.00 201 ARG A CA 1
ATOM 1663 C C . ARG A 1 201 ? -8.984 -8.243 2.549 1.00 98.00 201 ARG A C 1
ATOM 1665 O O . ARG A 1 201 ? -8.313 -7.307 2.125 1.00 98.00 201 ARG A O 1
ATOM 1672 N N . ILE A 1 202 ? -8.579 -9.508 2.489 1.00 97.44 202 ILE A N 1
ATOM 1673 C CA . ILE A 1 202 ? -7.359 -9.935 1.796 1.00 97.44 202 ILE A CA 1
ATOM 1674 C C . ILE A 1 202 ? -7.772 -10.888 0.682 1.00 97.44 202 ILE A C 1
ATOM 1676 O O . ILE A 1 202 ? -8.430 -11.893 0.948 1.00 97.44 202 ILE A O 1
ATOM 1680 N N . TYR A 1 203 ? -7.408 -10.578 -0.560 1.00 96.75 203 TYR A N 1
ATOM 1681 C CA . TYR A 1 203 ? -7.774 -11.393 -1.718 1.00 96.75 203 TYR A CA 1
ATOM 1682 C C . TYR A 1 203 ? -6.715 -11.341 -2.820 1.00 96.75 203 TYR A C 1
ATOM 1684 O O . TYR A 1 203 ? -5.863 -10.450 -2.861 1.00 96.75 203 TYR A O 1
ATOM 1692 N N . LYS A 1 204 ? -6.753 -12.333 -3.715 1.00 94.50 204 LYS A N 1
ATOM 1693 C CA . LYS A 1 204 ? -5.924 -12.341 -4.926 1.00 94.50 204 LYS A CA 1
ATOM 1694 C C . LYS A 1 204 ? -6.384 -11.229 -5.859 1.00 94.50 204 LYS A C 1
ATOM 1696 O O . LYS A 1 204 ? -7.579 -11.095 -6.096 1.00 94.50 204 LYS A O 1
ATOM 1701 N N . ASN A 1 205 ? -5.444 -10.477 -6.416 1.00 92.31 205 ASN A N 1
ATOM 1702 C CA . ASN A 1 205 ? -5.753 -9.442 -7.391 1.00 92.31 205 ASN A CA 1
ATOM 1703 C C . ASN A 1 205 ? -6.392 -10.079 -8.646 1.00 92.31 205 ASN A C 1
ATOM 1705 O O . ASN A 1 205 ? -5.719 -10.864 -9.319 1.00 92.31 205 ASN A O 1
ATOM 1709 N N . PRO A 1 206 ? -7.654 -9.743 -8.981 1.00 90.38 206 PRO A N 1
ATOM 1710 C CA . PRO A 1 206 ? -8.387 -10.369 -10.082 1.00 90.38 206 PRO A CA 1
ATOM 1711 C C . PRO A 1 206 ? -7.809 -10.039 -11.462 1.00 90.38 206 PRO A C 1
ATOM 1713 O O . PRO A 1 206 ? -7.986 -10.818 -12.393 1.00 90.38 206 PRO A O 1
ATOM 1716 N N . LYS A 1 207 ? -7.109 -8.906 -11.598 1.00 86.12 207 LYS A N 1
ATOM 1717 C CA . LYS A 1 207 ? -6.441 -8.503 -12.840 1.00 86.12 207 LYS A CA 1
ATOM 1718 C C . LYS A 1 207 ? -4.976 -8.920 -12.900 1.00 86.12 207 LYS A C 1
ATOM 1720 O O . LYS A 1 207 ? -4.323 -8.662 -13.907 1.00 86.12 207 LYS A O 1
ATOM 1725 N N . HIS A 1 208 ? -4.417 -9.527 -11.849 1.00 81.81 208 HIS A N 1
ATOM 1726 C CA . HIS A 1 208 ? -3.016 -9.926 -11.914 1.00 81.81 208 HIS A CA 1
ATOM 1727 C C . HIS A 1 208 ? -2.853 -10.979 -13.021 1.00 81.81 208 HIS A C 1
ATOM 1729 O O . HIS A 1 208 ? -3.478 -12.040 -12.933 1.00 81.81 208 HIS A O 1
ATOM 1735 N N . PRO A 1 209 ? -2.002 -10.737 -14.035 1.00 72.19 209 PRO A N 1
ATOM 1736 C CA . PRO A 1 209 ? -1.830 -11.674 -15.131 1.00 72.19 209 PRO A CA 1
ATOM 1737 C C . PRO A 1 209 ? -1.299 -12.985 -14.553 1.00 72.19 209 PRO A C 1
ATOM 1739 O O . PRO A 1 209 ? -0.215 -13.037 -13.963 1.00 72.19 209 PRO A O 1
ATOM 1742 N N . TYR A 1 210 ? -2.090 -14.052 -14.647 1.00 60.06 210 TYR A N 1
ATOM 1743 C CA . TYR A 1 210 ? -1.597 -15.387 -14.353 1.00 60.06 210 TYR A CA 1
ATOM 1744 C C . TYR A 1 210 ? -0.643 -15.763 -15.486 1.00 60.06 210 TYR A C 1
ATOM 1746 O O . TYR A 1 210 ? -1.070 -16.260 -16.522 1.00 60.06 210 TYR A O 1
ATOM 1754 N N . ASP A 1 211 ? 0.644 -15.462 -15.320 1.00 57.00 211 ASP A N 1
ATOM 1755 C CA . ASP A 1 211 ? 1.673 -15.943 -16.236 1.00 57.00 211 ASP A CA 1
ATOM 1756 C C . ASP A 1 211 ? 2.469 -17.075 -15.563 1.00 57.00 211 ASP A C 1
ATOM 1758 O O . ASP A 1 211 ? 3.263 -16.816 -14.645 1.00 57.00 211 ASP A O 1
ATOM 1762 N N . PRO A 1 212 ? 2.293 -18.332 -16.014 1.00 55.41 212 PRO A N 1
ATOM 1763 C CA . PRO A 1 212 ? 3.106 -19.468 -15.586 1.00 55.41 212 PRO A CA 1
ATOM 1764 C C . PRO A 1 212 ? 4.605 -19.270 -15.851 1.00 55.41 212 PRO A C 1
ATOM 1766 O O . PRO A 1 212 ? 5.436 -19.924 -15.237 1.00 55.41 212 PRO A O 1
ATOM 1769 N N . ARG A 1 213 ? 5.005 -18.365 -16.751 1.00 48.97 213 ARG A N 1
ATOM 1770 C CA . ARG A 1 213 ? 6.426 -18.084 -17.013 1.00 48.97 213 ARG A CA 1
ATOM 1771 C C . ARG A 1 213 ? 7.076 -17.260 -15.908 1.00 48.97 213 ARG A C 1
ATOM 1773 O O . ARG A 1 213 ? 8.295 -17.294 -15.760 1.00 48.97 213 ARG A O 1
ATOM 1780 N N . TYR A 1 214 ? 6.283 -16.553 -15.102 1.00 49.91 214 TYR A N 1
ATOM 1781 C CA . TYR A 1 214 ? 6.777 -15.784 -13.961 1.00 49.91 214 TYR A CA 1
ATOM 1782 C C . TYR A 1 214 ? 6.704 -16.540 -12.634 1.00 49.91 214 TYR A C 1
ATOM 1784 O O . TYR A 1 214 ? 7.140 -15.991 -11.627 1.00 49.91 214 TYR A O 1
ATOM 1792 N N . SER A 1 215 ? 6.203 -17.782 -12.590 1.00 47.69 215 SER A N 1
ATOM 1793 C CA . SER A 1 215 ? 6.340 -18.620 -11.388 1.00 47.69 215 SER A CA 1
ATOM 1794 C C . SER A 1 215 ? 7.787 -19.072 -11.164 1.00 47.69 215 SER A C 1
ATOM 1796 O O . SER A 1 215 ? 8.202 -19.190 -10.020 1.00 47.69 215 SER A O 1
ATOM 1798 N N . PHE A 1 216 ? 8.584 -19.221 -12.229 1.00 44.75 216 PHE A N 1
ATOM 1799 C CA . PHE A 1 216 ? 9.977 -19.685 -12.147 1.00 44.75 216 PHE A CA 1
ATOM 1800 C C . PHE A 1 216 ? 10.974 -18.657 -11.588 1.00 44.75 216 PHE A C 1
ATOM 1802 O O . PHE A 1 216 ? 12.037 -19.039 -11.115 1.00 44.75 216 PHE A O 1
ATOM 1809 N N . TYR A 1 217 ? 10.653 -17.360 -11.613 1.00 43.62 217 TYR A N 1
ATOM 1810 C CA . TYR A 1 217 ? 11.557 -16.309 -11.118 1.00 43.62 217 TYR A CA 1
ATOM 1811 C C . TYR A 1 217 ? 11.429 -16.039 -9.610 1.00 43.62 217 TYR A C 1
ATOM 1813 O O . TYR A 1 217 ? 12.171 -15.218 -9.073 1.00 43.62 217 TYR A O 1
ATOM 1821 N N . ILE A 1 218 ? 10.469 -16.676 -8.931 1.00 45.22 218 ILE A N 1
ATOM 1822 C CA . ILE A 1 218 ? 10.110 -16.360 -7.539 1.00 45.22 218 ILE A CA 1
ATOM 1823 C C . ILE A 1 218 ? 10.881 -17.240 -6.544 1.00 45.22 218 ILE A C 1
ATOM 1825 O O . ILE A 1 218 ? 11.180 -16.776 -5.447 1.00 45.22 218 ILE A O 1
ATOM 1829 N N . ASP A 1 219 ? 11.298 -18.443 -6.946 1.00 41.38 219 ASP A N 1
ATOM 1830 C CA . ASP A 1 219 ? 12.024 -19.365 -6.060 1.00 41.38 219 ASP A CA 1
ATOM 1831 C C . ASP A 1 219 ? 13.538 -19.089 -5.995 1.00 41.38 219 ASP A C 1
ATOM 1833 O O . ASP A 1 219 ? 14.216 -19.560 -5.086 1.00 41.38 219 ASP A O 1
ATOM 1837 N N . SER A 1 220 ? 14.088 -18.297 -6.922 1.00 36.03 220 SER A N 1
ATOM 1838 C CA . SER A 1 220 ? 15.539 -18.090 -7.04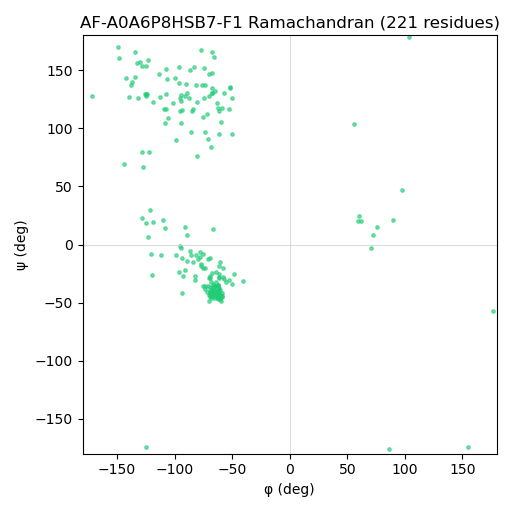8 1.00 36.03 220 SER A CA 1
ATOM 1839 C C . SER A 1 220 ? 16.079 -16.808 -6.402 1.00 36.03 220 SER A C 1
ATOM 1841 O O . SER A 1 220 ? 17.292 -16.645 -6.315 1.00 36.03 220 SER A O 1
ATOM 1843 N N . PHE A 1 221 ? 15.220 -15.893 -5.943 1.00 37.56 221 PHE A N 1
ATOM 1844 C CA . PHE A 1 221 ? 15.650 -14.652 -5.287 1.00 37.56 221 PHE A CA 1
ATOM 1845 C C . PHE A 1 221 ? 14.935 -14.481 -3.948 1.00 37.56 221 PHE A C 1
ATOM 1847 O O . PHE A 1 221 ? 13.953 -13.746 -3.827 1.00 37.56 221 PHE A O 1
ATOM 1854 N N . GLY A 1 222 ? 15.437 -15.191 -2.937 1.00 32.75 222 GLY A N 1
ATOM 1855 C CA . GLY A 1 222 ? 15.080 -14.957 -1.544 1.00 32.75 222 GLY A CA 1
ATOM 1856 C C . GLY A 1 222 ? 15.451 -13.532 -1.132 1.00 32.75 222 GLY A C 1
ATOM 1857 O O . GLY A 1 222 ? 16.624 -13.229 -0.938 1.00 32.75 222 GLY A O 1
ATOM 1858 N N . TYR A 1 223 ? 14.439 -12.676 -1.014 1.00 35.09 223 TYR A N 1
ATOM 1859 C CA . TYR A 1 223 ? 14.496 -11.383 -0.329 1.00 35.09 223 TYR A CA 1
ATOM 1860 C C . TYR A 1 223 ? 13.607 -11.429 0.906 1.00 35.09 223 TYR A C 1
ATOM 1862 O O . TYR A 1 223 ? 12.463 -11.925 0.780 1.00 35.09 223 TYR A O 1
#

Mean predicted aligned error: 15.56 Å

Solvent-accessible surface area (backbone atoms only — not comparable to full-atom values): 13372 Å² total; per-residue (Å²): 138,56,74,66,60,57,53,53,50,52,52,52,53,50,52,53,53,52,55,57,71,74,52,72,81,82,77,78,84,83,85,82,92,84,83,89,81,71,67,66,59,59,53,52,50,52,57,50,52,52,53,49,52,51,51,52,51,52,49,52,49,53,50,51,51,47,50,58,65,73,72,59,78,82,66,80,75,75,67,71,61,47,98,85,60,29,37,62,33,31,30,66,27,24,66,68,52,45,52,48,28,67,74,67,41,37,50,76,34,34,42,91,89,41,60,64,88,75,29,72,91,49,57,19,36,66,30,21,69,67,50,70,81,77,47,55,61,66,60,44,38,42,48,75,72,43,67,93,69,54,77,68,83,52,78,69,48,58,52,38,44,37,18,35,38,38,39,57,37,52,66,90,68,42,45,76,50,98,47,89,95,37,62,41,32,38,30,78,46,59,45,57,48,78,85,36,69,98,37,58,50,77,46,70,33,87,60,45,80,89,50,78,79,61,59,70,66,62,81,78,60,92,124

Secondary structure (DSSP, 8-state):
--HHHHHHHHHHHHHHHHHHHT-GGGG---------SSHHHHHHHHHHHHHHHHHHHHHHHHHHHHHHHHS-SS----PPPPTTSEEEEEEEE-HHHHHHHHHHTEEPPB-TTS-GGGSTT-SBEEEBS--TTTS-HHHHHHHHH-STT-----GGGGGGGSEEEEEEEEGGGSEEE--TT--EEEESS-EEGGGGTTSEEEEE-TTS---GGGSTTSSS---

Nearest PDB structures (foldseek):
  7rt7-assembly6_K  TM=3.977E-01  e=1.122E-01  Pseudomonas aeruginosa UCBPP-PA14
  7rt7-assembly5_I  TM=4.270E-01  e=2.249E-01  Pseudomonas aeruginosa UCBPP-PA14

Radius of gyration: 24.07 Å; Cα contacts (8 Å, |Δi|>4): 242; chains: 1; bounding box: 70×49×56 Å

Organism: Actinia tenebrosa (NCBI:txid6105)

InterPro domains:
  IPR028920 Tox-ART-HYD1 domain [PF15633] (89-168)

Foldseek 3Di:
DDPVVVVVVVVVVVVVVVVCVVCPPPPDDDDDDDDPDPPVVVVVVVVVVVVVVVVVVVVVLVVVVCCLVPPPPDPPVPQDADPVQWHKKKAFAAPVQLVCCVVVLKDFWDAPPHDCLRQVVHIFGKIFSDALPNDALQLVLQQHRDDPSPRPPPPCSLNGRQKMKMFIDRPVQWDFDPDRSHGMIGGHGMDRNVVRVVGIDMDTRPNRDPDPVSVVVPVPDDD

pLDDT: mean 75.14, std 20.26, range [32.75, 98.06]